Protein AF-A0A7S4ED81-F1 (afdb_monomer_lite)

Radius of gyration: 26.35 Å; chains: 1; bounding box: 62×47×94 Å

Secondary structure (DSSP, 8-state):
-PPPPPPPPPP-------TT----PPP-PPPPPPP-------HHHHHHHHS-SS-PPP-TT-TTSPPHHHHHHHHHHHHTT--GGGS-HHHHHHHH-EEEEEEEE--HHHHHHTSSS-GGGGSTT-EEEEEEEEEE-SSSS-EEEEEEEEESSS-S-EEEEEEEEEEEEEEEETTTTEEEEEEEEEEEEEEETTEEEETHHHHHH-GGGGGGSSEEEEEE-SSEEEEE-SS-EEEEEEE-

Organism: NCBI:txid35677

Foldseek 3Di:
DDDDDDDDDDDDDDDDDDPPPDDDDDDDDDDDDDPDDDDDDQLVNVLVVLFDPAADQFDPPDPPRDHLVRNVVSLVSQLVPDAPLPDDQVVVLVQPAAKKKWRYKSDPLCVVLLHLLSVQVVAVVGWHWTIWMWHADPDPLGIKIWTKIQHPDDDGIKTKIWGWDWDWDWDQDPVVRDIWIWIATATAWIDIDPDIDGDPPRRPDSPSNVQVGGWTFSDTDNFWTWTDDPDMIIIIGGDD

Sequence (240 aa):
PAAPAAAPAPARVETLSDPRFDAPAAPRTAPPAQPAQKQAKTPVAALLRALPATCAYPDPDDPEAPTYDQLTALCKDVAAIRDEAQRGDLELVDLLTGTWELAFTSSPSFAFNKGFTGVAGTLPGGADFVSLTQTISDSVDAVVYVEKIAPQIGVDELDVTVASDWGLNRRFDALQRCQRVYVDCLPRKVTYGPVTVDGKRVERGWKSMRVMNALAVEYIDDSVRVMQGTTAYFVFRKVT

Structure (mmCIF, N/CA/C/O backbone):
data_AF-A0A7S4ED81-F1
#
_entry.id   AF-A0A7S4ED81-F1
#
loop_
_atom_site.group_PDB
_atom_site.id
_atom_site.type_symbol
_atom_site.label_atom_id
_atom_site.label_alt_id
_atom_site.label_comp_id
_atom_site.label_asym_id
_atom_site.label_entity_id
_atom_site.label_seq_id
_atom_site.pdbx_PDB_ins_code
_atom_site.Cartn_x
_atom_site.Cartn_y
_atom_site.Cartn_z
_atom_site.occupancy
_atom_site.B_iso_or_equiv
_atom_site.auth_seq_id
_atom_site.auth_comp_id
_atom_site.auth_asym_id
_atom_site.auth_atom_id
_atom_site.pdbx_PDB_model_num
ATOM 1 N N . PRO A 1 1 ? 21.061 13.072 70.898 1.00 46.66 1 PRO A N 1
ATOM 2 C CA . PRO A 1 1 ? 19.705 12.483 70.814 1.00 46.66 1 PRO A CA 1
ATOM 3 C C . PRO A 1 1 ? 18.641 13.591 70.856 1.00 46.66 1 PRO A C 1
ATOM 5 O O . PRO A 1 1 ? 18.278 14.064 71.927 1.00 46.66 1 PRO A O 1
ATOM 8 N N . ALA A 1 2 ? 18.233 14.066 69.677 1.00 45.34 2 ALA A N 1
ATOM 9 C CA . ALA A 1 2 ? 17.205 15.091 69.513 1.00 45.34 2 ALA A CA 1
ATOM 10 C C . ALA A 1 2 ? 15.862 14.415 69.192 1.00 45.34 2 ALA A C 1
ATOM 12 O O . ALA A 1 2 ? 15.816 13.500 68.371 1.00 45.34 2 ALA A O 1
ATOM 13 N N . ALA A 1 3 ? 14.801 14.831 69.886 1.00 47.41 3 ALA A N 1
ATOM 14 C CA . ALA A 1 3 ? 13.443 14.318 69.723 1.00 47.41 3 ALA A CA 1
ATOM 15 C C . ALA A 1 3 ? 12.854 14.693 68.343 1.00 47.41 3 ALA A C 1
ATOM 17 O O . ALA A 1 3 ? 13.160 15.774 67.834 1.00 47.41 3 ALA A O 1
ATOM 18 N N . PRO A 1 4 ? 12.017 13.836 67.730 1.00 47.84 4 PRO A N 1
ATOM 19 C CA . PRO A 1 4 ? 11.456 14.093 66.408 1.00 47.84 4 PRO A CA 1
ATOM 20 C C . PRO A 1 4 ? 10.309 15.113 66.463 1.00 47.84 4 PRO A C 1
ATOM 22 O O . PRO A 1 4 ? 9.433 15.045 67.325 1.00 47.84 4 PRO A O 1
ATOM 25 N N . ALA A 1 5 ? 10.317 16.055 65.516 1.00 48.84 5 ALA A N 1
ATOM 26 C CA . ALA A 1 5 ? 9.262 17.044 65.323 1.00 48.84 5 ALA A CA 1
ATOM 27 C C . ALA A 1 5 ? 7.981 16.392 64.771 1.00 48.84 5 ALA A C 1
ATOM 29 O O . ALA A 1 5 ? 8.031 15.556 63.867 1.00 48.84 5 ALA A O 1
ATOM 30 N N . ALA A 1 6 ? 6.838 16.785 65.336 1.00 48.34 6 ALA A N 1
ATOM 31 C CA . ALA A 1 6 ? 5.510 16.283 65.004 1.00 48.34 6 ALA A CA 1
ATOM 32 C C . ALA A 1 6 ? 5.049 16.716 63.598 1.00 48.34 6 ALA A C 1
ATOM 34 O O . ALA A 1 6 ? 5.262 17.854 63.181 1.00 48.34 6 ALA A O 1
ATOM 35 N N . ALA A 1 7 ? 4.389 15.798 62.886 1.00 51.53 7 ALA A N 1
ATOM 36 C CA . ALA A 1 7 ? 3.80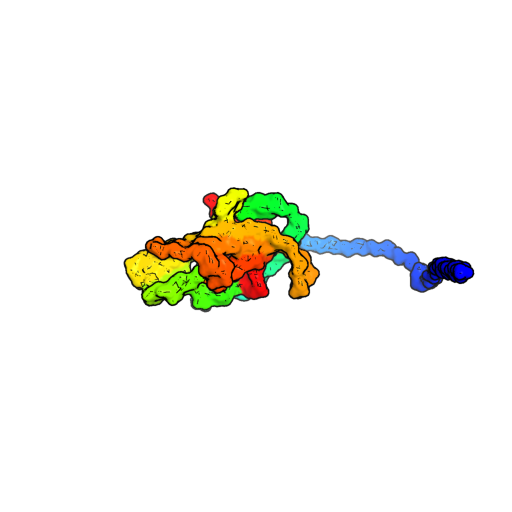7 16.023 61.565 1.00 51.53 7 ALA A CA 1
ATOM 37 C C . ALA A 1 7 ? 2.553 16.928 61.628 1.00 51.53 7 ALA A C 1
ATOM 39 O O . ALA A 1 7 ? 1.774 16.815 62.579 1.00 51.53 7 ALA A O 1
ATOM 40 N N . PRO A 1 8 ? 2.316 17.799 60.627 1.00 50.50 8 PRO A N 1
ATOM 41 C CA . PRO A 1 8 ? 1.125 18.645 60.580 1.00 50.50 8 PRO A CA 1
ATOM 42 C C . PRO A 1 8 ? -0.133 17.865 60.155 1.00 50.50 8 PRO A C 1
ATOM 44 O O . PRO A 1 8 ? -0.085 16.984 59.298 1.00 50.50 8 PRO A O 1
ATOM 47 N N . ALA A 1 9 ? -1.267 18.211 60.771 1.00 51.72 9 ALA A N 1
ATOM 48 C CA . ALA A 1 9 ? -2.586 17.614 60.547 1.00 51.72 9 ALA A CA 1
ATOM 49 C C . ALA A 1 9 ? -3.153 17.903 59.136 1.00 51.72 9 ALA A C 1
ATOM 51 O O . ALA A 1 9 ? -2.860 18.958 58.567 1.00 51.72 9 ALA A O 1
ATOM 52 N N . PRO A 1 10 ? -3.996 17.015 58.568 1.00 46.44 10 PRO A N 1
ATOM 53 C CA . PRO A 1 10 ? -4.570 17.214 57.240 1.00 46.44 10 PRO A CA 1
ATOM 54 C C . PRO A 1 10 ? -5.638 18.317 57.230 1.00 46.44 10 PRO A C 1
ATOM 56 O O . PRO A 1 10 ? -6.527 18.365 58.082 1.00 46.44 10 PRO A O 1
ATOM 59 N N . ALA A 1 11 ? -5.552 19.192 56.226 1.00 44.88 11 ALA A N 1
ATOM 60 C CA . ALA A 1 11 ? -6.505 20.264 55.979 1.00 44.88 11 ALA A CA 1
ATOM 61 C C . ALA A 1 11 ? -7.886 19.709 55.588 1.00 44.88 11 ALA A C 1
ATOM 63 O O . ALA A 1 11 ? -8.022 18.850 54.715 1.00 44.88 11 ALA A O 1
ATOM 64 N N . ARG A 1 12 ? -8.915 20.235 56.252 1.00 42.09 12 ARG A N 1
ATOM 65 C CA . ARG A 1 12 ? -10.337 19.970 56.025 1.00 42.09 12 ARG A CA 1
ATOM 66 C C . ARG A 1 12 ? -10.752 20.658 54.718 1.00 42.09 12 ARG A C 1
ATOM 68 O O . ARG A 1 12 ? -10.726 21.882 54.646 1.00 42.09 12 ARG A O 1
ATOM 75 N N . VAL A 1 13 ? -11.097 19.893 53.683 1.00 41.19 13 VAL A N 1
ATOM 76 C CA . VAL A 1 13 ? -11.665 20.447 52.443 1.00 41.19 13 VAL A CA 1
ATOM 77 C C . VAL A 1 13 ? -13.155 20.674 52.679 1.00 41.19 13 VAL A C 1
ATOM 79 O O . VAL A 1 13 ? -13.940 19.730 52.715 1.00 41.19 13 VAL A O 1
ATOM 82 N N . GLU A 1 14 ? -13.529 21.931 52.902 1.00 40.72 14 GLU A N 1
ATOM 83 C CA . GLU A 1 14 ? -14.921 22.370 52.927 1.00 40.72 14 GLU A CA 1
ATOM 84 C C . GLU A 1 14 ? -15.456 22.420 51.490 1.00 40.72 14 GLU A C 1
ATOM 86 O O . GLU A 1 14 ? -14.928 23.116 50.623 1.00 40.72 14 GLU A O 1
ATOM 91 N N . THR A 1 15 ? -16.503 21.645 51.220 1.00 41.38 15 THR A N 1
ATOM 92 C CA . THR A 1 15 ? -17.246 21.675 49.960 1.00 41.38 15 THR A CA 1
ATOM 93 C C . THR A 1 15 ? -17.997 23.001 49.839 1.00 41.38 15 THR A C 1
ATOM 95 O O . THR A 1 15 ? -19.046 23.178 50.463 1.00 41.38 15 THR A O 1
ATOM 98 N N . LEU A 1 16 ? -17.486 23.928 49.022 1.00 38.47 16 LEU A N 1
ATOM 99 C CA . LEU A 1 16 ? -18.260 25.080 48.560 1.00 38.47 16 LEU A CA 1
ATOM 100 C C . LEU A 1 16 ? -19.429 24.581 47.700 1.00 38.47 16 LEU A C 1
ATOM 102 O O . LEU A 1 16 ? -19.244 24.139 46.569 1.00 38.47 16 LEU A O 1
ATOM 106 N N . SER A 1 17 ? -20.635 24.658 48.254 1.00 43.25 17 SER A N 1
ATOM 107 C CA . SER A 1 17 ? -21.885 24.520 47.507 1.00 43.25 17 SER A CA 1
ATOM 108 C C . SER A 1 17 ? -22.248 25.910 46.969 1.00 43.25 17 SER A C 1
ATOM 110 O O . SER A 1 17 ? -22.593 26.788 47.755 1.00 43.25 17 SER A O 1
ATOM 112 N N . ASP A 1 18 ? -22.094 26.148 45.661 1.00 44.41 18 ASP A N 1
ATOM 113 C CA . ASP A 1 18 ? -22.458 27.422 45.011 1.00 44.41 18 ASP A CA 1
ATOM 114 C C . ASP A 1 18 ? -23.958 27.396 44.634 1.00 44.41 18 ASP A C 1
ATOM 116 O O . ASP A 1 18 ? -24.362 26.556 43.826 1.00 44.41 18 ASP A O 1
ATOM 120 N N . PRO A 1 19 ? -24.806 28.286 45.183 1.00 43.56 19 PRO A N 1
ATOM 121 C CA . PRO A 1 19 ? -26.264 28.265 45.004 1.00 43.56 19 PRO A CA 1
ATOM 122 C C . PRO A 1 19 ? -26.744 28.852 43.659 1.00 43.56 19 PRO A C 1
ATOM 124 O O . PRO A 1 19 ? -27.844 29.389 43.562 1.00 43.56 19 PRO A O 1
ATOM 127 N N . ARG A 1 20 ? -25.933 28.775 42.596 1.00 45.28 20 ARG A N 1
ATOM 128 C CA . ARG A 1 20 ? -26.269 29.299 41.255 1.00 45.28 20 ARG A CA 1
ATOM 129 C C . ARG A 1 20 ? -26.807 28.258 40.270 1.00 45.28 20 ARG A C 1
ATOM 131 O O . ARG A 1 20 ? -27.052 28.591 39.114 1.00 45.28 20 ARG A O 1
ATOM 138 N N . PHE A 1 21 ? -27.039 27.029 40.724 1.00 42.97 21 PHE A N 1
ATOM 139 C CA . PHE A 1 21 ? -27.626 25.951 39.926 1.00 42.97 21 PHE A CA 1
ATOM 140 C C . PHE A 1 21 ? -28.889 25.392 40.587 1.00 42.97 21 PHE A C 1
ATOM 142 O O . PHE A 1 21 ? -28.925 24.236 40.980 1.00 42.97 21 PHE A O 1
ATOM 149 N N . ASP A 1 22 ? -29.937 26.210 40.669 1.00 45.03 22 ASP A N 1
ATOM 150 C CA . ASP A 1 22 ? -31.296 25.728 40.921 1.00 45.03 22 ASP A CA 1
ATOM 151 C C . ASP A 1 22 ? -32.267 26.387 39.935 1.00 45.03 22 ASP A C 1
ATOM 153 O O . ASP A 1 22 ? -32.742 27.505 40.129 1.00 45.03 22 ASP A O 1
ATOM 157 N N . ALA A 1 23 ? -32.553 25.678 38.842 1.00 42.41 23 ALA A N 1
ATOM 158 C CA . ALA A 1 23 ? -33.751 25.893 38.039 1.00 42.41 23 ALA A CA 1
ATOM 159 C C . ALA A 1 23 ? -34.167 24.564 37.375 1.00 42.41 23 ALA A C 1
ATOM 161 O O . ALA A 1 23 ? -33.361 23.965 36.656 1.00 42.41 23 ALA A O 1
ATOM 162 N N . PRO A 1 24 ? -35.410 24.084 37.572 1.00 42.34 24 PRO A N 1
ATOM 163 C CA . PRO A 1 24 ? -35.898 22.881 36.909 1.00 42.34 24 PRO A CA 1
ATOM 164 C C . PRO A 1 24 ? -36.192 23.183 35.433 1.00 42.34 24 PRO A C 1
ATOM 166 O O . PRO A 1 24 ? -37.078 23.971 35.104 1.00 42.34 24 PRO A O 1
ATOM 169 N N . ALA A 1 25 ? -35.441 22.559 34.523 1.00 44.12 25 ALA A N 1
ATOM 170 C CA . ALA A 1 25 ? -35.690 22.661 33.090 1.00 44.12 25 ALA A CA 1
ATOM 171 C C . ALA A 1 25 ? -36.919 21.820 32.695 1.00 44.12 25 ALA A C 1
ATOM 173 O O . ALA A 1 25 ? -36.978 20.619 32.955 1.00 44.12 25 ALA A O 1
ATOM 174 N N . ALA A 1 26 ? -37.894 22.466 32.053 1.00 47.31 26 ALA A N 1
ATOM 175 C CA . ALA A 1 26 ? -39.100 21.853 31.501 1.00 47.31 26 ALA A CA 1
ATOM 176 C C . ALA A 1 26 ? -38.788 20.713 30.499 1.00 47.31 26 ALA A C 1
ATOM 178 O O . ALA A 1 26 ? -37.745 20.747 29.834 1.00 47.31 26 ALA A O 1
ATOM 179 N N . PRO A 1 27 ? -39.686 19.717 30.338 1.00 43.62 27 PRO A N 1
ATOM 180 C CA . PRO A 1 27 ? -39.474 18.603 29.419 1.00 43.62 27 PRO A CA 1
ATOM 181 C C . PRO A 1 27 ? -39.391 19.103 27.971 1.00 43.62 27 PRO A C 1
ATOM 183 O O . PRO A 1 27 ? -40.332 19.686 27.434 1.00 43.62 27 PRO A O 1
ATOM 186 N N . ARG A 1 28 ? -38.240 18.870 27.332 1.00 46.38 28 ARG A N 1
ATOM 187 C CA . ARG A 1 28 ? -38.017 19.170 25.914 1.00 46.38 28 ARG A CA 1
ATOM 188 C C . ARG A 1 28 ? -38.875 18.234 25.061 1.00 46.38 28 ARG A C 1
ATOM 190 O O . ARG A 1 28 ? -38.638 17.031 25.026 1.00 46.38 28 ARG A O 1
ATOM 197 N N . THR A 1 29 ? -39.853 18.794 24.358 1.00 45.50 29 THR A N 1
ATOM 198 C CA . THR A 1 29 ? -40.565 18.131 23.260 1.00 45.50 29 THR A CA 1
ATOM 199 C C . THR A 1 29 ? -39.576 17.683 22.185 1.00 45.50 29 THR A C 1
ATOM 201 O O . THR A 1 29 ? -38.728 18.468 21.756 1.00 45.50 29 THR A O 1
ATOM 204 N N . ALA A 1 30 ? -39.683 16.421 21.762 1.00 43.91 30 ALA A N 1
ATOM 205 C CA . ALA A 1 30 ? -38.862 15.844 20.704 1.00 43.91 30 ALA A CA 1
ATOM 206 C C . ALA A 1 30 ? -39.037 16.618 19.378 1.00 43.91 30 ALA A C 1
ATOM 208 O O . ALA A 1 30 ? -40.167 16.987 19.043 1.00 43.91 30 ALA A O 1
ATOM 209 N N . PRO A 1 31 ? -37.960 16.863 18.607 1.00 40.94 31 PRO A N 1
ATOM 210 C CA . PRO A 1 31 ? -38.080 17.432 17.268 1.00 40.94 31 PRO A CA 1
ATOM 211 C C . PRO A 1 31 ? -38.876 16.493 16.345 1.00 40.94 31 PRO A C 1
ATOM 213 O O . PRO A 1 31 ? -38.758 15.272 16.479 1.00 40.94 31 PRO A O 1
ATOM 216 N N . PRO A 1 32 ? -39.662 17.026 15.392 1.00 41.06 32 PRO A N 1
ATOM 217 C CA . PRO A 1 32 ? -40.393 16.204 14.438 1.00 41.06 32 PRO A CA 1
ATOM 218 C C . PRO A 1 32 ? -39.427 15.367 13.590 1.00 41.06 32 PRO A C 1
ATOM 220 O O . PRO A 1 32 ? -38.385 15.852 13.145 1.00 41.06 32 PRO A O 1
ATOM 223 N N . ALA A 1 33 ? -39.796 14.100 13.382 1.00 45.88 33 ALA A N 1
ATOM 224 C CA . ALA A 1 33 ? -39.060 13.146 12.565 1.00 45.88 33 ALA A CA 1
ATOM 225 C C . ALA A 1 33 ? -38.784 13.729 11.171 1.00 45.88 33 ALA A C 1
ATOM 227 O O . ALA A 1 33 ? -39.709 14.081 10.434 1.00 45.88 33 ALA A O 1
ATOM 228 N N . GLN A 1 34 ? -37.502 13.836 10.818 1.00 38.41 34 GLN A N 1
ATOM 229 C CA . GLN A 1 34 ? -37.091 14.190 9.465 1.00 38.41 34 GLN A CA 1
ATOM 230 C C . GLN A 1 34 ? -37.543 13.093 8.486 1.00 38.41 34 GLN A C 1
ATOM 232 O O . GLN A 1 34 ? -37.443 11.905 8.808 1.00 38.41 34 GLN A O 1
ATOM 237 N N . PRO A 1 35 ? -38.047 13.466 7.298 1.00 38.78 35 PRO A N 1
ATOM 238 C CA . PRO A 1 35 ? -38.513 12.507 6.310 1.00 38.78 35 PRO A CA 1
ATOM 239 C C . PRO A 1 35 ? -37.357 11.651 5.779 1.00 38.78 35 PRO A C 1
ATOM 241 O O . PRO A 1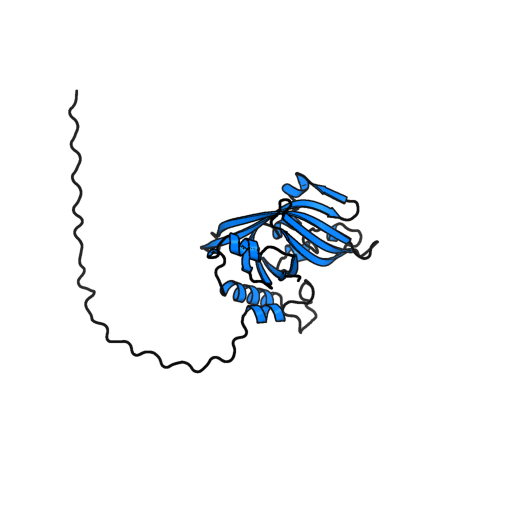 35 ? -36.224 12.112 5.645 1.00 38.78 35 PRO A O 1
ATOM 244 N N . ALA A 1 36 ? -37.691 10.394 5.484 1.00 42.06 36 ALA A N 1
ATOM 245 C CA . ALA A 1 36 ? -36.821 9.319 5.023 1.00 42.06 36 ALA A CA 1
ATOM 246 C C . ALA A 1 36 ? -35.684 9.777 4.088 1.00 42.06 36 ALA A C 1
ATOM 248 O O . ALA A 1 36 ? -35.914 10.283 2.986 1.00 42.06 36 ALA A O 1
ATOM 249 N N . GLN A 1 37 ? -34.445 9.542 4.529 1.00 40.12 37 GLN A N 1
ATOM 250 C CA . GLN A 1 37 ? -33.243 9.708 3.720 1.00 40.12 37 GLN A CA 1
ATOM 251 C C . GLN A 1 37 ? -33.311 8.798 2.485 1.00 40.12 37 GLN A C 1
ATOM 253 O O . GLN A 1 37 ? -33.365 7.572 2.585 1.00 40.12 37 GLN A O 1
ATOM 258 N N . LYS A 1 38 ? -33.277 9.420 1.302 1.00 38.53 38 LYS A N 1
ATOM 259 C CA . LYS A 1 38 ? -32.930 8.769 0.035 1.00 38.53 38 LYS A CA 1
ATOM 260 C C . LYS A 1 38 ? -31.597 8.029 0.209 1.00 38.53 38 LYS A C 1
ATOM 262 O O . LYS A 1 38 ? -30.612 8.661 0.565 1.00 38.53 38 LYS A O 1
ATOM 267 N N . GLN A 1 39 ? -31.608 6.720 -0.055 1.00 38.06 39 GLN A N 1
ATOM 268 C CA . GLN A 1 39 ? -30.474 5.787 -0.170 1.00 38.06 39 GLN A CA 1
ATOM 269 C C . GLN A 1 39 ? -29.082 6.449 -0.172 1.00 38.06 39 GLN A C 1
ATOM 271 O O . GLN A 1 39 ? -28.546 6.802 -1.225 1.00 38.06 39 GLN A O 1
ATOM 276 N N . ALA A 1 40 ? -28.475 6.578 1.008 1.00 39.34 40 ALA A N 1
ATOM 277 C CA . ALA A 1 40 ? -27.055 6.871 1.123 1.00 39.34 40 ALA A CA 1
ATOM 278 C C . ALA A 1 40 ? -26.282 5.637 0.633 1.00 39.34 40 ALA A C 1
ATOM 280 O O . ALA A 1 40 ? -26.294 4.588 1.275 1.00 39.34 40 ALA A O 1
ATOM 281 N N . LYS A 1 41 ? -25.645 5.737 -0.539 1.00 54.25 41 LYS A N 1
ATOM 282 C CA . LYS A 1 41 ? -24.613 4.777 -0.951 1.00 54.25 41 LYS A CA 1
ATOM 283 C C . LYS A 1 41 ? -23.524 4.824 0.127 1.00 54.25 41 LYS A C 1
ATOM 285 O O . LYS A 1 41 ? -23.029 5.909 0.418 1.00 54.25 41 LYS A O 1
ATOM 290 N N . THR A 1 42 ? -23.196 3.695 0.752 1.00 84.50 42 THR A N 1
ATOM 291 C CA . THR A 1 42 ? -22.140 3.636 1.775 1.00 84.50 42 THR A CA 1
ATOM 292 C C . THR A 1 42 ? -20.822 4.175 1.191 1.00 84.50 42 THR A C 1
ATOM 294 O O . THR A 1 42 ? -20.530 3.875 0.029 1.00 84.50 42 THR A O 1
ATOM 297 N N . PRO A 1 43 ? -20.019 4.968 1.934 1.00 90.19 43 PRO A N 1
ATOM 298 C CA . PRO A 1 43 ? -18.802 5.588 1.389 1.00 90.19 43 PRO A CA 1
ATOM 299 C C . PRO A 1 43 ? -17.830 4.578 0.761 1.00 90.19 43 PRO A C 1
ATOM 301 O O . PRO A 1 43 ? -17.204 4.868 -0.254 1.00 90.19 43 PRO A O 1
ATOM 304 N N . VAL A 1 44 ? -17.796 3.347 1.284 1.00 90.88 44 VAL A N 1
ATOM 305 C CA . VAL A 1 44 ? -17.039 2.218 0.718 1.00 90.88 44 VAL A CA 1
ATOM 306 C C . VAL A 1 44 ? -17.473 1.896 -0.713 1.00 90.88 44 VAL A C 1
ATOM 308 O O . VAL A 1 44 ? -16.636 1.776 -1.602 1.00 90.88 44 VAL A O 1
ATOM 311 N N . ALA A 1 45 ? -18.781 1.806 -0.971 1.00 90.56 45 ALA A N 1
ATOM 312 C CA . ALA A 1 45 ? -19.302 1.525 -2.306 1.00 90.56 45 ALA A CA 1
ATOM 313 C C . ALA A 1 45 ? -19.008 2.668 -3.291 1.00 90.56 45 ALA A C 1
ATOM 315 O O . ALA A 1 45 ? -18.802 2.424 -4.480 1.00 90.56 45 ALA A O 1
ATOM 316 N N . ALA A 1 46 ? -18.983 3.914 -2.806 1.00 91.56 46 ALA A N 1
ATOM 317 C CA . ALA A 1 46 ? -18.582 5.065 -3.610 1.00 91.56 46 ALA A CA 1
ATOM 318 C C . ALA A 1 46 ? -17.088 5.005 -3.969 1.00 91.56 46 ALA A C 1
ATOM 320 O O . ALA A 1 46 ? -16.753 5.150 -5.143 1.00 91.56 46 ALA A O 1
ATOM 321 N N . LEU A 1 47 ? -16.218 4.708 -2.994 1.00 91.88 47 LEU A N 1
ATOM 322 C CA . LEU A 1 47 ? -14.785 4.514 -3.218 1.00 91.88 47 LEU A CA 1
ATOM 323 C C . LEU A 1 47 ? -14.532 3.391 -4.227 1.00 91.88 47 LEU A C 1
ATOM 325 O O . LEU A 1 47 ? -13.885 3.618 -5.243 1.00 91.88 47 LEU A O 1
ATOM 329 N N . LEU A 1 48 ? -15.098 2.203 -4.006 1.00 90.62 48 LEU A N 1
ATOM 330 C CA . LEU A 1 48 ? -14.885 1.043 -4.876 1.00 90.62 48 LEU A CA 1
ATOM 331 C C . LEU A 1 48 ? -15.283 1.293 -6.332 1.00 90.62 48 LEU A C 1
ATOM 333 O O . LEU A 1 48 ? -14.613 0.782 -7.228 1.00 90.62 48 LEU A O 1
ATOM 337 N N . ARG A 1 49 ? -16.342 2.079 -6.558 1.00 89.94 49 ARG A N 1
ATOM 338 C CA . ARG A 1 49 ? -16.820 2.455 -7.895 1.00 89.94 49 ARG A CA 1
ATOM 339 C C . ARG A 1 49 ? -15.932 3.493 -8.579 1.00 89.94 49 ARG A C 1
ATOM 341 O O . ARG A 1 49 ? -15.890 3.513 -9.802 1.00 89.94 49 ARG A O 1
ATOM 348 N N . ALA A 1 50 ? -15.287 4.363 -7.805 1.00 88.88 50 ALA A N 1
ATOM 349 C CA . ALA A 1 50 ? -14.376 5.382 -8.315 1.00 88.88 50 ALA A CA 1
ATOM 350 C C . ALA A 1 50 ? -12.958 4.832 -8.548 1.00 88.88 50 ALA A C 1
ATOM 352 O O . ALA A 1 50 ? -12.217 5.348 -9.372 1.00 88.88 50 ALA A O 1
ATOM 353 N N . LEU A 1 51 ? -12.552 3.791 -7.825 1.00 87.31 51 LEU A N 1
ATOM 354 C CA . LEU A 1 51 ? -11.224 3.208 -7.988 1.00 87.31 51 LEU A CA 1
ATOM 355 C C . LEU A 1 51 ? -11.015 2.662 -9.415 1.00 87.31 51 LEU A C 1
ATOM 357 O O . LEU A 1 51 ? -11.874 1.915 -9.904 1.00 87.31 51 LEU A O 1
ATOM 361 N N . PRO A 1 52 ? -9.859 2.945 -10.042 1.00 79.19 52 PRO A N 1
ATOM 362 C CA . PRO A 1 52 ? -9.534 2.427 -11.365 1.00 79.19 52 PRO A CA 1
ATOM 363 C C . PRO A 1 52 ? -9.422 0.891 -11.371 1.00 79.19 52 PRO A C 1
ATOM 365 O O . PRO A 1 52 ? -9.406 0.229 -10.324 1.00 79.19 52 PRO A O 1
ATOM 368 N N . ALA A 1 53 ? -9.399 0.302 -12.570 1.00 72.44 53 ALA A N 1
ATOM 369 C CA . ALA A 1 53 ? -9.264 -1.146 -12.739 1.00 72.44 53 ALA A CA 1
ATOM 370 C C . ALA A 1 53 ? -7.882 -1.640 -12.285 1.00 72.44 53 ALA A C 1
ATOM 372 O O . ALA A 1 53 ? -7.794 -2.618 -11.552 1.00 72.44 53 ALA A O 1
ATOM 373 N N . THR A 1 54 ? -6.832 -0.916 -12.664 1.00 67.62 54 THR A N 1
ATOM 374 C CA . THR A 1 54 ? -5.452 -1.111 -12.214 1.00 67.62 54 THR A CA 1
ATOM 375 C C . THR A 1 54 ? -4.990 0.141 -11.474 1.00 67.62 54 THR A C 1
ATOM 377 O O . THR A 1 54 ? -5.526 1.226 -11.710 1.00 67.62 54 THR A O 1
ATOM 380 N N . CYS A 1 55 ? -4.014 0.022 -10.567 1.00 69.25 55 CYS A N 1
ATOM 381 C CA . CYS A 1 55 ? -3.414 1.189 -9.914 1.00 69.25 55 CYS A CA 1
ATOM 382 C C . CYS A 1 55 ? -2.598 2.007 -10.926 1.00 69.25 55 CYS A C 1
ATOM 384 O O . CYS A 1 55 ? -1.373 1.928 -10.982 1.00 69.25 55 CYS A O 1
ATOM 386 N N . ALA A 1 56 ? -3.299 2.811 -11.715 1.00 58.53 56 ALA A N 1
ATOM 387 C CA . ALA A 1 56 ? -2.744 3.893 -12.496 1.00 58.53 56 ALA A CA 1
ATOM 388 C C . ALA A 1 56 ? -2.873 5.191 -11.695 1.00 58.53 56 ALA A C 1
ATOM 390 O O . ALA A 1 56 ? -3.839 5.406 -10.955 1.00 58.53 56 ALA A O 1
ATOM 391 N N . TYR A 1 57 ? -1.888 6.072 -11.847 1.00 59.00 57 TYR A N 1
ATOM 392 C CA . TYR A 1 57 ? -2.110 7.470 -11.506 1.00 59.00 57 TYR A CA 1
ATOM 393 C C . TYR A 1 57 ? -3.284 7.964 -12.371 1.00 59.00 57 TYR A C 1
ATOM 395 O O . TYR A 1 57 ? -3.304 7.599 -13.548 1.00 59.00 57 TYR A O 1
ATOM 403 N N . PRO A 1 58 ? -4.262 8.719 -11.832 1.00 60.31 58 PRO A N 1
ATOM 404 C CA . PRO A 1 58 ? -5.382 9.200 -12.635 1.00 60.31 58 PRO A CA 1
ATOM 405 C C . PRO A 1 58 ? -4.852 9.899 -13.885 1.00 60.31 58 PRO A C 1
ATOM 407 O O . PRO A 1 58 ? -4.010 10.793 -13.757 1.00 60.31 58 PRO A O 1
ATOM 410 N N . ASP A 1 59 ? -5.294 9.453 -15.062 1.00 61.34 59 ASP A N 1
ATOM 411 C CA . ASP A 1 59 ? -4.921 10.079 -16.324 1.00 61.34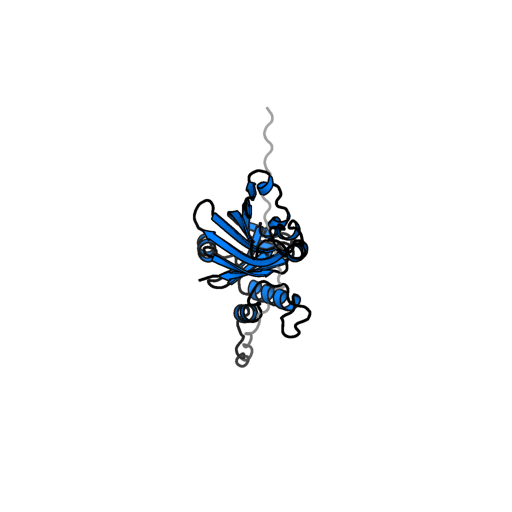 59 ASP A CA 1
ATOM 412 C C . ASP A 1 59 ? -5.525 11.491 -16.338 1.00 61.34 59 ASP A C 1
ATOM 414 O O . ASP A 1 59 ? -6.751 11.621 -16.302 1.00 61.34 59 ASP A O 1
ATOM 418 N N . PRO A 1 60 ? -4.708 12.561 -16.314 1.00 60.56 60 PRO A N 1
ATOM 419 C CA . PRO A 1 60 ? -5.231 13.921 -16.321 1.00 60.56 60 PRO A CA 1
ATOM 420 C C . PRO A 1 60 ? -5.984 14.257 -17.617 1.00 60.56 60 PRO A C 1
ATOM 422 O O . PRO A 1 60 ? -6.732 15.236 -17.625 1.00 60.56 60 PRO A O 1
ATOM 425 N N . ASP A 1 61 ? -5.793 13.470 -18.680 1.00 67.00 61 ASP A N 1
ATOM 426 C CA . ASP A 1 61 ? -6.413 13.670 -19.987 1.00 67.00 61 ASP A CA 1
ATOM 427 C C . ASP A 1 61 ? -7.746 12.906 -20.145 1.00 67.00 61 ASP A C 1
ATOM 429 O O . ASP A 1 61 ? -8.466 13.138 -21.121 1.00 67.00 61 ASP A O 1
ATOM 433 N N . ASP A 1 62 ? -8.125 12.056 -19.177 1.00 68.69 62 ASP A N 1
ATOM 434 C CA . ASP A 1 62 ? -9.442 11.407 -19.119 1.00 68.69 62 ASP A CA 1
ATOM 435 C C . ASP A 1 62 ? -10.417 12.223 -18.239 1.00 68.69 62 ASP A C 1
ATOM 437 O O . ASP A 1 62 ? -10.316 12.207 -17.008 1.00 68.69 62 ASP A O 1
ATOM 441 N N . PRO A 1 63 ? -11.400 12.932 -18.828 1.00 68.69 63 PRO A N 1
ATOM 442 C CA . PRO A 1 63 ? -12.343 13.756 -18.074 1.00 68.69 63 PRO A CA 1
ATOM 443 C C . PRO A 1 63 ? -13.351 12.944 -17.244 1.00 68.69 63 PRO A C 1
ATOM 445 O O . PRO A 1 63 ? -14.034 13.527 -16.397 1.00 68.69 63 PRO A O 1
ATOM 448 N N . GLU A 1 64 ? -13.490 11.637 -17.489 1.00 72.19 64 GLU A N 1
ATOM 449 C CA . GLU A 1 64 ? -14.364 10.748 -16.716 1.00 72.19 64 GLU A CA 1
ATOM 450 C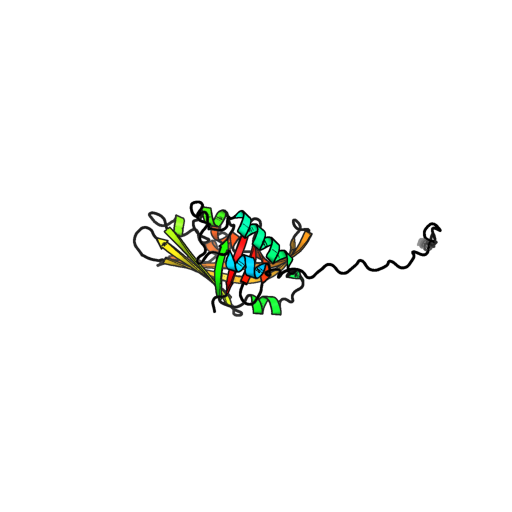 C . GLU A 1 64 ? -13.625 10.069 -15.552 1.00 72.19 64 GLU A C 1
ATOM 452 O O . GLU A 1 64 ? -14.271 9.567 -14.622 1.00 72.19 64 GLU A O 1
ATOM 457 N N . ALA A 1 65 ? -12.288 10.095 -15.555 1.00 72.94 65 ALA A N 1
ATOM 458 C CA . ALA A 1 65 ? -11.484 9.557 -14.472 1.00 72.94 65 ALA A CA 1
ATOM 459 C C . ALA A 1 65 ? -11.640 10.412 -13.199 1.00 72.94 65 ALA A C 1
ATOM 461 O O . ALA A 1 65 ? -11.581 11.646 -13.242 1.00 72.94 65 ALA A O 1
ATOM 462 N N . PRO A 1 66 ? -11.823 9.786 -12.023 1.00 81.44 66 PRO A N 1
ATOM 463 C CA . PRO A 1 66 ? -11.903 10.533 -10.785 1.00 81.44 66 PRO A CA 1
ATOM 464 C C . PRO A 1 66 ? -10.566 11.190 -10.481 1.00 81.44 66 PRO A C 1
ATOM 466 O O . PRO A 1 66 ? -9.497 10.583 -10.584 1.00 81.44 66 PRO A O 1
ATOM 469 N N . THR A 1 67 ? -10.633 12.443 -10.049 1.00 85.19 67 THR A N 1
ATOM 470 C CA . THR A 1 67 ? -9.428 13.197 -9.736 1.00 85.19 67 THR A CA 1
ATOM 471 C C . THR A 1 67 ? -8.762 12.651 -8.478 1.00 85.19 67 THR A C 1
ATOM 473 O O . THR A 1 67 ? -9.388 12.061 -7.591 1.00 85.19 67 THR A O 1
ATOM 476 N N . TYR A 1 68 ? -7.465 12.920 -8.360 1.00 82.81 68 TYR A N 1
ATOM 477 C CA . TYR A 1 68 ? -6.688 12.608 -7.165 1.00 82.81 68 TYR A CA 1
ATOM 478 C C . TYR A 1 68 ? -7.346 13.134 -5.872 1.00 82.81 68 TYR A C 1
ATOM 480 O O . TYR A 1 68 ? -7.413 12.427 -4.860 1.00 82.81 68 TYR A O 1
ATOM 488 N N . ASP A 1 69 ? -7.875 14.360 -5.908 1.00 87.31 69 ASP A N 1
ATOM 489 C CA . ASP A 1 69 ? -8.534 14.986 -4.759 1.00 87.31 69 ASP A CA 1
ATOM 490 C C . ASP A 1 69 ? -9.857 14.298 -4.413 1.00 87.31 69 ASP A C 1
ATOM 492 O O . ASP A 1 69 ? -10.163 14.113 -3.233 1.00 87.31 69 ASP A O 1
ATOM 496 N N . GLN A 1 70 ? -10.616 13.864 -5.424 1.00 89.88 70 GLN A N 1
ATOM 497 C CA . GLN A 1 70 ? -11.854 13.109 -5.229 1.00 89.88 70 GLN A CA 1
ATOM 498 C C . GLN A 1 70 ? -11.583 11.756 -4.562 1.00 89.88 70 GLN A C 1
ATOM 500 O O . GLN A 1 70 ? -12.230 11.427 -3.568 1.00 89.88 70 GLN A O 1
ATOM 505 N N . LEU A 1 71 ? -10.597 10.992 -5.046 1.00 90.88 71 LEU A N 1
ATOM 506 C CA . LEU A 1 71 ? -10.226 9.704 -4.443 1.00 90.88 71 LEU A CA 1
ATOM 507 C C . LEU A 1 71 ? -9.703 9.878 -3.012 1.00 90.88 71 LEU A C 1
ATOM 509 O O . LEU A 1 71 ? -10.063 9.112 -2.118 1.00 90.88 71 LEU A O 1
ATOM 513 N N . THR A 1 72 ? -8.916 10.925 -2.765 1.00 91.56 72 THR A N 1
ATOM 514 C CA . THR A 1 72 ? -8.423 11.258 -1.422 1.00 91.56 72 THR A CA 1
ATOM 515 C C . THR A 1 72 ? -9.561 11.643 -0.472 1.00 91.56 72 THR A C 1
ATOM 517 O O . THR A 1 72 ? -9.532 11.270 0.702 1.00 91.56 72 THR A O 1
ATOM 520 N N . ALA A 1 73 ? -10.572 12.374 -0.951 1.00 92.69 73 ALA A N 1
ATOM 521 C CA . ALA A 1 73 ? -11.763 12.695 -0.167 1.00 92.69 73 ALA A CA 1
ATOM 522 C C . ALA A 1 73 ? -12.563 11.431 0.179 1.00 92.69 73 ALA A C 1
ATOM 524 O O . ALA A 1 73 ? -12.885 11.221 1.344 1.00 92.69 73 ALA A O 1
ATOM 525 N N . LEU A 1 74 ? -12.772 10.532 -0.787 1.00 94.50 74 LEU A N 1
ATOM 526 C CA . LEU A 1 74 ? -13.446 9.253 -0.545 1.00 94.50 74 LEU A CA 1
ATOM 527 C C . LEU A 1 74 ? -12.690 8.374 0.463 1.00 94.50 74 LEU A C 1
ATOM 529 O O . LEU A 1 74 ? -13.320 7.732 1.300 1.00 94.50 74 LEU A O 1
ATOM 533 N N . CYS A 1 7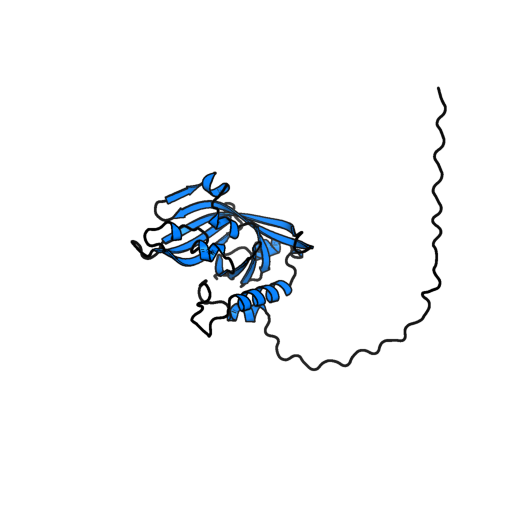5 ? -11.352 8.374 0.441 1.00 94.50 75 CYS A N 1
ATOM 534 C CA . CYS A 1 75 ? -10.552 7.682 1.459 1.00 94.50 75 CYS A CA 1
ATOM 535 C C . CYS A 1 75 ? -10.821 8.231 2.868 1.00 94.50 75 CYS A C 1
ATOM 537 O O . CYS A 1 75 ? -10.958 7.451 3.806 1.00 94.50 75 CYS A O 1
ATOM 539 N N . LYS A 1 76 ? -10.937 9.559 3.017 1.00 93.69 76 LYS A N 1
ATOM 540 C CA . LYS A 1 76 ? -11.278 10.202 4.299 1.00 93.69 76 LYS A CA 1
ATOM 541 C C . LYS A 1 76 ? -12.693 9.852 4.752 1.00 93.69 76 LYS A C 1
ATOM 543 O O . LYS A 1 76 ? -12.890 9.554 5.925 1.00 93.69 76 LYS A O 1
ATOM 548 N N . ASP A 1 77 ? -13.655 9.855 3.832 1.00 94.62 77 ASP A N 1
ATOM 549 C CA . ASP A 1 77 ? -15.043 9.500 4.139 1.00 94.62 77 ASP A CA 1
ATOM 550 C C . ASP A 1 77 ? -15.159 8.038 4.594 1.00 94.62 77 ASP A C 1
ATOM 552 O O . ASP A 1 77 ? -15.913 7.736 5.516 1.00 94.62 77 ASP A O 1
ATOM 556 N N . VAL A 1 78 ? -14.387 7.131 3.982 1.00 94.38 78 VAL A N 1
ATOM 557 C CA . VAL A 1 78 ? -14.300 5.722 4.393 1.00 94.38 78 VAL A CA 1
ATOM 558 C C . VAL A 1 78 ? -13.615 5.570 5.754 1.00 94.38 78 VAL A C 1
ATOM 560 O O . VAL A 1 78 ? -14.139 4.864 6.612 1.00 94.38 78 VAL A O 1
ATOM 563 N N . ALA A 1 79 ? -12.506 6.274 5.991 1.00 91.56 79 ALA A N 1
ATOM 564 C CA . ALA A 1 79 ? -11.813 6.283 7.284 1.00 91.56 79 ALA A CA 1
ATOM 565 C C . ALA A 1 79 ? -12.705 6.788 8.434 1.00 91.56 79 ALA A C 1
ATOM 567 O O . ALA A 1 79 ? -12.568 6.367 9.577 1.00 91.56 79 ALA A O 1
ATOM 568 N N . ALA A 1 80 ? -13.659 7.677 8.144 1.00 92.06 80 ALA A N 1
ATOM 569 C CA . ALA A 1 80 ? -14.586 8.211 9.138 1.00 92.06 80 ALA A CA 1
ATOM 570 C C . ALA A 1 80 ? -15.714 7.238 9.534 1.00 92.06 80 ALA A C 1
ATOM 572 O O . ALA A 1 80 ? -16.457 7.525 10.474 1.00 92.06 80 ALA A O 1
ATOM 573 N N . ILE A 1 81 ? -15.871 6.101 8.842 1.00 92.31 81 ILE A N 1
ATOM 574 C CA . ILE A 1 81 ? -16.923 5.116 9.141 1.00 92.31 81 ILE A CA 1
ATOM 575 C C . ILE A 1 81 ? -16.692 4.464 10.507 1.00 92.31 81 ILE A C 1
ATOM 577 O O . ILE A 1 81 ? -17.655 4.184 11.227 1.00 92.31 81 ILE A O 1
ATOM 581 N N . ARG A 1 82 ? -15.431 4.182 10.852 1.00 89.56 82 ARG A N 1
ATOM 582 C CA . ARG A 1 82 ? -15.063 3.425 12.050 1.00 89.56 82 ARG A CA 1
ATOM 583 C C . ARG A 1 82 ? -13.656 3.780 12.516 1.00 89.56 82 ARG A C 1
ATOM 585 O O . ARG A 1 82 ? -12.761 3.952 11.707 1.00 89.56 82 ARG A O 1
ATOM 592 N N . ASP A 1 83 ? -13.461 3.793 13.831 1.00 91.94 83 ASP A N 1
ATOM 593 C CA . ASP A 1 83 ? -12.133 3.864 14.441 1.00 91.94 83 ASP A CA 1
ATOM 594 C C . ASP A 1 83 ? -11.527 2.456 14.583 1.00 91.94 83 ASP A C 1
ATOM 596 O O . ASP A 1 83 ? -11.906 1.686 15.473 1.00 91.94 83 ASP A O 1
ATOM 600 N N . GLU A 1 84 ? -10.577 2.113 13.711 1.00 94.12 84 GLU A N 1
ATOM 601 C CA . GLU A 1 84 ? -9.886 0.817 13.746 1.00 94.12 84 GLU A CA 1
ATOM 602 C C . GLU A 1 84 ? -9.006 0.634 14.985 1.00 94.12 84 GLU A C 1
ATOM 604 O O . GLU A 1 84 ? -8.688 -0.499 15.354 1.00 94.12 84 GLU A O 1
ATOM 609 N N . ALA A 1 85 ? -8.669 1.713 15.700 1.00 92.12 85 ALA A N 1
ATOM 610 C CA . ALA A 1 85 ? -7.958 1.599 16.965 1.00 92.12 85 ALA A CA 1
ATOM 611 C C . ALA A 1 85 ? -8.793 0.912 18.057 1.00 92.12 85 ALA A C 1
ATOM 613 O O . ALA A 1 85 ? -8.219 0.431 19.034 1.00 92.12 85 ALA A O 1
ATOM 614 N N . GLN A 1 86 ? -10.114 0.800 17.894 1.00 93.25 86 GLN A N 1
ATOM 615 C CA . GLN A 1 86 ? -10.983 0.093 18.842 1.00 93.25 86 GLN A CA 1
ATOM 616 C C . GLN A 1 86 ? -11.083 -1.419 18.586 1.00 93.25 86 GLN A C 1
ATOM 618 O O . GLN A 1 86 ? -11.584 -2.141 19.447 1.00 93.25 86 GLN A O 1
ATOM 623 N N . ARG A 1 87 ? -10.632 -1.922 17.428 1.00 93.31 87 ARG A N 1
ATOM 624 C CA . ARG A 1 87 ? -10.690 -3.362 17.114 1.00 93.31 87 ARG A CA 1
ATOM 625 C C . ARG A 1 87 ? -9.658 -4.162 17.885 1.00 93.31 87 ARG A C 1
ATOM 627 O O . ARG A 1 87 ? -8.628 -3.620 18.268 1.00 93.31 87 ARG A O 1
ATOM 634 N N . GLY A 1 88 ? -9.908 -5.454 18.086 1.00 93.31 88 GLY A N 1
ATOM 635 C CA . GLY A 1 88 ? -8.917 -6.368 18.657 1.00 93.31 88 GLY A CA 1
ATOM 636 C C . GLY A 1 88 ? -7.835 -6.751 17.643 1.00 93.31 88 GLY A C 1
ATOM 637 O O . GLY A 1 88 ? -8.107 -6.845 16.450 1.00 93.31 88 GLY A O 1
ATOM 638 N N . ASP A 1 89 ? -6.614 -7.022 18.111 1.00 91.50 89 ASP A N 1
ATOM 639 C CA . ASP A 1 89 ? -5.496 -7.385 17.222 1.00 91.50 89 ASP A CA 1
ATOM 640 C C . ASP A 1 89 ? -5.756 -8.683 16.452 1.00 91.50 89 ASP A C 1
ATOM 642 O O . ASP A 1 89 ? -5.448 -8.750 15.270 1.00 91.50 89 ASP A O 1
ATOM 646 N N . LEU A 1 90 ? -6.377 -9.689 17.080 1.00 91.44 90 LEU A N 1
ATOM 647 C CA . LEU A 1 90 ? -6.719 -10.949 16.407 1.00 91.44 90 LEU A CA 1
ATOM 648 C C . LEU A 1 90 ? -7.697 -10.739 15.242 1.00 91.44 90 LEU A C 1
ATOM 650 O O . LEU A 1 90 ? -7.507 -11.319 14.181 1.00 91.44 90 LEU A O 1
ATOM 654 N N . GLU A 1 91 ? -8.706 -9.883 15.427 1.00 93.81 91 GLU A N 1
ATOM 655 C CA . GLU A 1 91 ? -9.664 -9.528 14.370 1.00 93.81 91 GLU A CA 1
ATOM 656 C C . GLU A 1 91 ? -8.964 -8.782 13.226 1.00 93.81 91 GLU A C 1
ATOM 658 O O . GLU A 1 91 ? -9.189 -9.075 12.056 1.00 93.81 91 GLU A O 1
ATOM 663 N N . LEU A 1 92 ? -8.076 -7.835 13.548 1.00 93.81 92 LEU A N 1
ATOM 664 C CA . LEU A 1 92 ? -7.321 -7.100 12.533 1.00 93.81 92 LEU A CA 1
ATOM 665 C C . LEU A 1 92 ? -6.352 -7.999 11.762 1.00 93.81 92 LEU A C 1
ATOM 667 O O . LEU A 1 92 ? -6.223 -7.837 10.552 1.00 93.81 92 LEU A O 1
ATOM 671 N N . VAL A 1 93 ? -5.683 -8.935 12.437 1.00 93.00 93 VAL A N 1
ATOM 672 C CA . VAL A 1 93 ? -4.794 -9.913 11.796 1.00 93.00 93 VAL A CA 1
ATOM 673 C C . VAL A 1 93 ? -5.575 -10.803 10.832 1.00 93.00 93 VAL A C 1
ATOM 675 O O . VAL A 1 93 ? -5.135 -10.976 9.696 1.00 93.00 93 VAL A O 1
ATOM 678 N N . ASP A 1 94 ? -6.731 -11.321 11.249 1.00 92.56 94 ASP A N 1
ATOM 679 C CA . ASP A 1 94 ? -7.597 -12.152 10.404 1.00 92.56 94 ASP A CA 1
ATOM 680 C C . ASP A 1 94 ? -8.023 -11.401 9.134 1.00 92.56 94 ASP A C 1
ATOM 682 O O . ASP A 1 94 ? -7.833 -11.875 8.013 1.00 92.56 94 ASP A O 1
ATOM 686 N N . LEU A 1 95 ? -8.472 -10.155 9.297 1.00 94.31 95 LEU A N 1
ATOM 687 C CA . LEU A 1 95 ? -8.859 -9.309 8.174 1.00 94.31 95 LEU A CA 1
ATOM 688 C C . LEU A 1 95 ? -7.685 -8.985 7.246 1.00 94.31 95 LEU A C 1
ATOM 690 O O . LEU A 1 95 ? -7.843 -9.072 6.030 1.00 94.31 95 LEU A O 1
ATOM 694 N N . LEU A 1 96 ? -6.516 -8.624 7.793 1.00 93.31 96 LEU A N 1
ATOM 695 C CA . LEU A 1 96 ? -5.315 -8.270 7.024 1.00 93.31 96 LEU A CA 1
ATOM 696 C C . LEU A 1 96 ? -4.728 -9.451 6.252 1.00 93.31 96 LEU A C 1
ATOM 698 O O . LEU A 1 96 ? -4.103 -9.233 5.211 1.00 93.31 96 LEU A O 1
ATOM 702 N N . THR A 1 97 ? -4.917 -10.671 6.745 1.00 93.00 97 THR A N 1
ATOM 703 C CA . THR A 1 97 ? -4.388 -11.885 6.125 1.00 93.00 97 THR A CA 1
ATOM 704 C C . THR A 1 97 ? -5.066 -12.147 4.777 1.00 93.00 97 THR A C 1
ATOM 706 O O . THR A 1 97 ? -6.278 -11.976 4.602 1.00 93.00 97 THR A O 1
ATOM 709 N N . GLY A 1 98 ? -4.262 -12.547 3.794 1.00 93.50 98 GLY A N 1
ATOM 710 C CA . GLY A 1 98 ? -4.682 -12.801 2.419 1.00 93.50 98 GLY A CA 1
ATOM 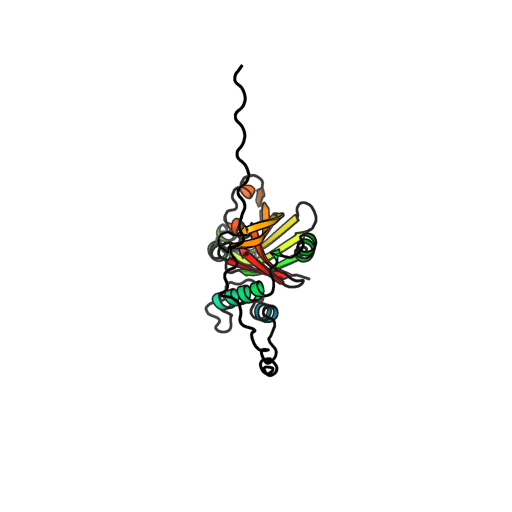711 C C . GLY A 1 98 ? -3.893 -11.994 1.394 1.00 93.50 98 GLY A C 1
ATOM 712 O O . GLY A 1 98 ? -2.900 -11.328 1.706 1.00 93.50 98 GLY A O 1
ATOM 713 N N . THR A 1 99 ? -4.341 -12.074 0.146 1.00 95.00 99 THR A N 1
ATOM 714 C CA . THR A 1 99 ? -3.713 -11.400 -0.989 1.00 95.00 99 THR A CA 1
ATOM 715 C C . THR A 1 99 ? -4.466 -10.122 -1.326 1.00 95.00 99 THR A C 1
ATOM 717 O O . THR A 1 99 ? -5.690 -10.094 -1.400 1.00 95.00 99 THR A O 1
ATOM 720 N N . TRP A 1 100 ? -3.715 -9.046 -1.520 1.00 95.31 100 TRP A N 1
ATOM 721 C CA . TRP A 1 100 ? -4.229 -7.700 -1.704 1.00 95.31 100 TRP A CA 1
ATOM 722 C C . TRP A 1 100 ? -3.589 -7.052 -2.917 1.00 95.31 100 TRP A C 1
ATOM 724 O O . TRP A 1 100 ? -2.368 -6.972 -3.001 1.00 95.31 100 TRP A O 1
ATOM 734 N N . GLU A 1 101 ? -4.392 -6.519 -3.819 1.00 95.06 101 GLU A N 1
ATOM 735 C CA . GLU A 1 101 ? -3.923 -5.739 -4.955 1.00 95.06 101 GLU A CA 1
ATOM 736 C C . GLU A 1 101 ? -4.065 -4.252 -4.646 1.00 95.06 101 GLU A C 1
ATOM 738 O O . GLU A 1 101 ? -5.108 -3.799 -4.168 1.00 95.06 101 GLU A O 1
ATOM 743 N N . LEU A 1 102 ? -3.016 -3.474 -4.901 1.00 93.88 102 LEU A N 1
ATOM 744 C CA . LEU A 1 102 ? -3.101 -2.025 -4.807 1.00 93.88 102 LEU A CA 1
ATOM 745 C C . LEU A 1 102 ? -4.018 -1.505 -5.915 1.00 93.88 102 LEU A C 1
ATOM 747 O O . LEU A 1 102 ? -3.751 -1.715 -7.093 1.00 93.88 102 LEU A O 1
ATOM 751 N N . ALA A 1 103 ? -5.062 -0.780 -5.528 1.00 92.69 103 ALA A N 1
ATOM 752 C CA . ALA A 1 103 ? -6.010 -0.156 -6.444 1.00 92.69 103 ALA A CA 1
ATOM 753 C C . ALA A 1 103 ? -5.758 1.349 -6.602 1.00 92.69 103 ALA A C 1
ATOM 755 O O . ALA A 1 103 ? -6.036 1.917 -7.653 1.00 92.69 103 ALA A O 1
ATOM 756 N N . PHE A 1 104 ? -5.240 2.009 -5.563 1.00 92.38 104 PHE A N 1
ATOM 757 C CA . PHE A 1 104 ? -4.914 3.432 -5.606 1.00 92.38 104 PHE A CA 1
ATOM 758 C C . PHE A 1 104 ? -3.833 3.779 -4.589 1.00 92.38 104 PHE A C 1
ATOM 760 O O . PHE A 1 104 ? -3.835 3.285 -3.460 1.00 92.38 104 PHE A O 1
ATOM 767 N N . THR A 1 105 ? -2.949 4.701 -4.961 1.00 91.88 105 THR A N 1
ATOM 768 C CA . THR A 1 105 ? -2.086 5.393 -4.010 1.00 91.88 105 THR A CA 1
ATOM 769 C C . THR A 1 105 ? -2.043 6.877 -4.310 1.00 91.88 105 THR A C 1
ATOM 771 O O . THR A 1 105 ? -1.971 7.304 -5.459 1.00 91.88 105 THR A O 1
ATOM 774 N N . SER A 1 106 ? -2.023 7.662 -3.242 1.00 90.12 106 SER A N 1
ATOM 775 C CA . SER A 1 106 ? -1.835 9.100 -3.308 1.00 90.12 106 SER A CA 1
ATOM 776 C C . SER A 1 106 ? -0.357 9.489 -3.061 1.00 90.12 106 SER A C 1
ATOM 778 O O . SER A 1 106 ? -0.038 10.620 -2.716 1.00 90.12 106 SER A O 1
ATOM 780 N N . SER A 1 107 ? 0.582 8.540 -3.146 1.00 87.81 107 SER A N 1
ATOM 781 C CA . SER A 1 107 ? 1.983 8.756 -2.765 1.00 87.81 107 SER A CA 1
ATOM 782 C C . SER A 1 107 ? 2.778 9.525 -3.830 1.00 87.81 107 SER A C 1
ATOM 784 O O . SER A 1 107 ? 3.009 8.993 -4.919 1.00 87.81 107 SER A O 1
ATOM 786 N N . PRO A 1 108 ? 3.334 10.714 -3.520 1.00 84.44 108 PRO A N 1
ATOM 787 C CA . PRO A 1 108 ? 4.235 11.407 -4.443 1.00 84.44 108 PRO A CA 1
ATOM 788 C C . PRO A 1 108 ? 5.525 10.617 -4.695 1.00 84.44 108 PRO A C 1
ATOM 790 O O . PRO A 1 108 ? 6.108 10.686 -5.774 1.00 84.44 108 PRO A O 1
ATOM 793 N N . SER A 1 109 ? 5.979 9.837 -3.707 1.00 84.44 109 SER A N 1
ATOM 794 C CA . SER A 1 109 ? 7.155 8.979 -3.864 1.00 84.44 109 SER A CA 1
ATOM 795 C C . SER A 1 109 ? 6.912 7.837 -4.842 1.00 84.44 109 SER A C 1
ATOM 797 O O . SER A 1 109 ? 7.853 7.441 -5.520 1.00 84.44 109 SER A O 1
ATOM 799 N N . PHE A 1 110 ? 5.683 7.323 -4.934 1.00 87.00 110 PHE A N 1
ATOM 800 C CA . PHE A 1 110 ? 5.330 6.327 -5.943 1.00 87.00 110 PHE A CA 1
ATOM 801 C C . PHE A 1 110 ? 5.457 6.917 -7.351 1.00 87.00 110 PHE A C 1
ATOM 803 O O . PHE A 1 110 ? 6.144 6.345 -8.195 1.00 87.00 110 PHE A O 1
ATOM 810 N N . ALA A 1 111 ? 4.890 8.110 -7.568 1.00 83.19 111 ALA A N 1
ATOM 811 C CA . ALA A 1 111 ? 4.990 8.819 -8.843 1.00 83.19 111 ALA A CA 1
ATOM 812 C C . ALA A 1 111 ? 6.451 9.132 -9.217 1.00 83.19 111 ALA A C 1
ATOM 814 O O . ALA A 1 111 ? 6.881 8.870 -10.337 1.00 83.19 111 ALA A O 1
ATOM 815 N N . PHE A 1 112 ? 7.246 9.630 -8.263 1.00 83.62 112 PHE A N 1
ATOM 816 C CA . PHE A 1 112 ? 8.657 9.955 -8.490 1.00 83.62 112 PHE A CA 1
ATOM 817 C C . PHE A 1 112 ? 9.515 8.723 -8.820 1.00 83.62 112 PHE A C 1
ATOM 819 O O . PHE A 1 112 ? 10.370 8.784 -9.700 1.00 83.62 112 PHE A O 1
ATOM 826 N N . ASN A 1 113 ? 9.299 7.604 -8.123 1.00 84.38 113 ASN A N 1
ATOM 827 C CA . ASN A 1 113 ? 10.084 6.379 -8.307 1.00 84.38 113 ASN A CA 1
ATOM 828 C C . ASN A 1 113 ? 9.534 5.460 -9.414 1.00 84.38 113 ASN A C 1
ATOM 830 O O . ASN A 1 113 ? 10.137 4.414 -9.661 1.00 84.38 113 ASN A O 1
ATOM 834 N N . LYS A 1 114 ? 8.417 5.831 -10.061 1.00 85.62 114 LYS A N 1
ATOM 835 C CA . LYS A 1 114 ? 7.670 4.994 -11.019 1.00 85.62 114 LYS A CA 1
ATOM 836 C C . LYS A 1 114 ? 7.315 3.612 -10.444 1.00 85.62 114 LYS A C 1
ATOM 838 O O . LYS A 1 114 ? 7.477 2.592 -11.106 1.00 85.62 114 LYS A O 1
ATOM 843 N N . GLY A 1 115 ? 6.914 3.584 -9.174 1.00 88.44 115 GLY A N 1
ATOM 844 C CA . GLY A 1 115 ? 6.743 2.364 -8.380 1.00 88.44 115 GLY A CA 1
ATOM 845 C C . GLY A 1 115 ? 7.177 2.555 -6.924 1.00 88.44 115 GLY A C 1
ATOM 846 O O . GLY A 1 115 ? 7.649 3.621 -6.528 1.00 88.44 115 GLY A O 1
ATOM 847 N N . PHE A 1 116 ? 7.049 1.519 -6.102 1.00 87.88 116 PHE A N 1
ATOM 848 C CA . PHE A 1 116 ? 7.526 1.501 -4.715 1.00 87.88 116 PHE A CA 1
ATOM 849 C C . PHE A 1 116 ? 8.952 1.000 -4.595 1.00 87.88 116 PHE A C 1
ATOM 851 O O . PHE A 1 116 ? 9.692 1.444 -3.717 1.00 87.88 116 PHE A O 1
ATOM 858 N N . THR A 1 117 ? 9.371 0.096 -5.477 1.00 88.62 117 THR A N 1
ATOM 859 C CA . THR A 1 117 ? 10.721 -0.462 -5.396 1.00 88.62 117 THR A CA 1
ATOM 860 C C . THR A 1 117 ? 11.746 0.506 -5.978 1.00 88.62 117 THR A C 1
ATOM 862 O O . THR A 1 117 ? 12.892 0.544 -5.532 1.00 88.62 117 THR A O 1
ATOM 865 N N . GLY A 1 118 ? 11.352 1.359 -6.925 1.00 87.88 118 GLY A N 1
ATOM 866 C CA . GLY A 1 118 ? 12.269 2.238 -7.652 1.00 87.88 118 GLY A CA 1
ATOM 867 C C . GLY A 1 118 ? 13.188 1.495 -8.627 1.00 87.88 118 GLY A C 1
ATOM 868 O O . GLY A 1 118 ? 14.053 2.123 -9.232 1.00 87.88 118 GLY A O 1
ATOM 869 N N . VAL A 1 119 ? 13.000 0.180 -8.813 1.00 89.56 119 VAL A N 1
ATOM 870 C CA . VAL A 1 119 ? 13.736 -0.613 -9.812 1.00 89.56 119 VAL A CA 1
ATOM 871 C C . VAL A 1 119 ? 13.429 -0.109 -11.220 1.00 89.56 119 VAL A C 1
ATOM 873 O O . VAL A 1 119 ? 14.347 -0.008 -12.034 1.00 89.56 119 VAL A O 1
ATOM 876 N N . ALA A 1 120 ? 12.190 0.316 -11.479 1.00 88.50 120 ALA A N 1
ATOM 877 C CA . ALA A 1 120 ? 11.778 0.908 -12.749 1.00 88.50 120 ALA A CA 1
ATOM 878 C C . ALA A 1 120 ? 12.689 2.060 -13.210 1.00 88.50 120 ALA A C 1
ATOM 880 O O . ALA A 1 120 ? 13.038 2.143 -14.384 1.00 88.50 120 ALA A O 1
ATOM 881 N N . GLY A 1 121 ? 13.143 2.915 -12.286 1.00 85.94 121 GLY A N 1
ATOM 882 C CA . GLY A 1 121 ? 14.056 4.023 -12.590 1.00 85.94 121 GLY A CA 1
ATOM 883 C C . GLY A 1 121 ? 15.514 3.615 -12.834 1.00 85.94 121 GLY A C 1
ATOM 884 O O . GLY A 1 121 ? 16.313 4.445 -13.258 1.00 85.94 121 GLY A O 1
ATOM 885 N N . THR A 1 122 ? 15.881 2.361 -12.559 1.00 86.25 122 THR A N 1
ATOM 886 C CA . THR A 1 122 ? 17.253 1.845 -12.734 1.00 86.25 122 THR A CA 1
ATOM 887 C C . THR A 1 122 ? 17.458 1.078 -14.038 1.00 86.25 122 THR A C 1
ATOM 889 O O . THR A 1 122 ? 18.598 0.799 -14.407 1.00 86.25 122 THR A O 1
ATOM 892 N N . LEU A 1 123 ? 16.372 0.737 -14.736 1.00 87.44 123 LEU A N 1
ATOM 893 C CA . LEU A 1 123 ? 16.425 -0.012 -15.985 1.00 87.44 123 LEU A CA 1
ATOM 894 C C . LEU A 1 123 ? 16.752 0.911 -17.175 1.00 87.44 123 LEU A C 1
ATOM 896 O O . LEU A 1 123 ? 16.312 2.063 -17.195 1.00 87.44 123 LEU A O 1
ATOM 900 N N . PRO A 1 124 ? 17.506 0.439 -18.187 1.00 84.69 124 PRO A N 1
ATOM 901 C CA . PRO A 1 124 ? 17.744 1.199 -19.414 1.00 84.69 124 PRO A CA 1
ATOM 902 C C . PRO A 1 124 ? 16.426 1.563 -20.111 1.00 84.69 124 PRO A C 1
ATOM 904 O O . PRO A 1 124 ? 15.594 0.694 -20.341 1.00 84.69 124 PRO A O 1
ATOM 907 N N . GLY A 1 125 ? 16.228 2.844 -20.431 1.00 86.88 125 GLY A N 1
ATOM 908 C CA . GLY A 1 125 ? 14.950 3.351 -20.961 1.00 86.88 125 GLY A CA 1
ATOM 909 C C . GLY A 1 125 ? 13.849 3.519 -19.902 1.00 86.88 125 GLY A C 1
ATOM 910 O O . GLY A 1 125 ? 12.883 4.232 -20.130 1.00 86.88 125 GLY A O 1
ATOM 911 N N . GLY A 1 126 ? 14.030 2.970 -18.702 1.00 88.88 126 GLY A N 1
ATOM 912 C CA . GLY A 1 126 ? 13.025 2.945 -17.646 1.00 88.88 126 GLY A CA 1
ATOM 913 C C . GLY A 1 126 ? 12.035 1.788 -17.789 1.00 88.88 126 GLY A C 1
ATOM 914 O O . GLY A 1 126 ? 12.153 0.935 -18.670 1.00 88.88 126 GLY A O 1
ATOM 915 N N . ALA A 1 127 ? 11.056 1.761 -16.891 1.00 90.19 127 ALA A N 1
ATOM 916 C CA . ALA A 1 127 ? 9.931 0.839 -16.931 1.00 90.19 127 ALA A CA 1
ATOM 917 C C . ALA A 1 127 ? 8.663 1.536 -16.444 1.00 90.19 127 ALA A C 1
ATOM 919 O O . ALA A 1 127 ? 8.739 2.503 -15.675 1.00 90.19 127 ALA A O 1
ATOM 920 N N . ASP A 1 128 ? 7.528 1.002 -16.869 1.00 89.62 128 ASP A N 1
ATOM 921 C CA . ASP A 1 128 ? 6.214 1.435 -16.423 1.00 89.62 128 ASP A CA 1
ATOM 922 C C . ASP A 1 128 ? 5.685 0.472 -15.359 1.00 89.62 128 ASP A C 1
ATOM 924 O O . ASP A 1 128 ? 5.907 -0.739 -15.412 1.00 89.62 128 ASP A O 1
ATOM 928 N N . PHE A 1 129 ? 5.023 1.018 -14.344 1.00 90.75 129 PHE A N 1
ATOM 929 C CA . PHE A 1 129 ? 4.385 0.214 -13.309 1.00 90.75 129 PHE A CA 1
ATOM 930 C C . PHE A 1 129 ? 3.143 -0.477 -13.879 1.00 90.75 129 PHE A C 1
ATOM 932 O O . PHE A 1 129 ? 2.330 0.169 -14.536 1.00 90.75 129 PHE A O 1
ATOM 939 N N . VAL A 1 130 ? 2.976 -1.767 -13.584 1.00 90.81 130 VAL A N 1
ATOM 940 C CA . VAL A 1 130 ? 1.820 -2.556 -14.033 1.00 90.81 130 VAL A CA 1
ATOM 941 C C . VAL A 1 130 ? 0.872 -2.828 -12.869 1.00 90.81 130 VAL A C 1
ATOM 943 O O . VAL A 1 130 ? -0.311 -2.503 -12.936 1.00 90.81 130 VAL A O 1
ATOM 946 N N . SER A 1 131 ? 1.381 -3.414 -11.783 1.00 92.44 131 SER A N 1
ATOM 947 C CA . SER A 1 131 ? 0.560 -3.794 -10.629 1.00 92.44 131 SER A CA 1
ATOM 948 C C . SER A 1 131 ? 1.407 -4.022 -9.381 1.00 92.44 131 SER A C 1
ATOM 950 O O . SER A 1 131 ? 2.578 -4.391 -9.479 1.00 92.44 131 SER A O 1
ATOM 952 N N . LEU A 1 132 ? 0.791 -3.897 -8.203 1.00 93.12 132 LEU A N 1
ATOM 953 C CA . LEU A 1 132 ? 1.384 -4.309 -6.932 1.00 93.12 132 LEU A CA 1
ATOM 954 C C . LEU A 1 132 ? 0.427 -5.257 -6.220 1.00 93.12 132 LEU A C 1
ATOM 956 O O . LEU A 1 132 ? -0.674 -4.859 -5.847 1.00 93.12 132 LEU A O 1
ATOM 960 N N . THR A 1 133 ? 0.893 -6.473 -5.962 1.00 94.19 133 THR A N 1
ATOM 961 C CA . THR A 1 133 ? 0.209 -7.425 -5.085 1.00 94.19 133 THR A CA 1
ATOM 962 C C . THR A 1 133 ? 0.975 -7.557 -3.775 1.00 94.19 133 THR A C 1
ATOM 964 O O . THR A 1 133 ? 2.200 -7.618 -3.773 1.00 94.19 133 THR A O 1
ATOM 967 N N . GLN A 1 134 ? 0.268 -7.616 -2.654 1.00 93.56 134 GLN A N 1
ATOM 968 C CA . GLN A 1 134 ? 0.806 -7.883 -1.330 1.00 93.56 134 GLN A CA 1
ATOM 969 C C . GLN A 1 134 ? 0.081 -9.088 -0.738 1.00 93.56 134 GLN A C 1
ATOM 971 O O . GLN A 1 134 ? -1.117 -9.029 -0.481 1.00 93.56 134 GLN A O 1
ATOM 976 N N . THR A 1 135 ? 0.812 -10.162 -0.476 1.00 94.06 135 THR A N 1
ATOM 977 C CA . THR A 1 135 ? 0.299 -11.311 0.271 1.00 94.06 135 THR A CA 1
ATOM 978 C C . THR A 1 135 ? 0.773 -11.207 1.707 1.00 94.06 135 THR A C 1
ATOM 980 O O . THR A 1 135 ? 1.973 -11.085 1.934 1.00 94.06 135 THR A O 1
ATOM 983 N N . ILE A 1 136 ? -0.163 -11.225 2.654 1.00 91.94 136 ILE A N 1
ATOM 984 C CA . ILE A 1 136 ? 0.098 -11.250 4.094 1.00 91.94 136 ILE A CA 1
ATOM 985 C C . ILE A 1 136 ? -0.314 -12.624 4.618 1.00 91.94 136 ILE A C 1
ATOM 987 O O . ILE A 1 136 ? -1.452 -13.043 4.405 1.00 91.94 136 ILE A O 1
ATOM 991 N N . SER A 1 137 ? 0.604 -13.307 5.294 1.00 86.31 137 SER A N 1
ATOM 992 C CA . SER A 1 137 ? 0.383 -14.597 5.946 1.00 86.31 137 SER A CA 1
ATOM 993 C C . SER A 1 137 ? 0.567 -14.502 7.461 1.00 86.31 137 SER A C 1
ATOM 995 O O . SER A 1 137 ? 1.191 -13.574 7.983 1.00 86.31 137 SER A O 1
ATOM 997 N N . ASP A 1 138 ? 0.043 -15.505 8.161 1.00 73.56 138 ASP A N 1
ATOM 998 C CA . ASP A 1 138 ? 0.162 -15.706 9.608 1.00 73.56 138 ASP A CA 1
ATOM 999 C C . ASP A 1 138 ? 1.477 -16.407 10.029 1.00 73.56 138 ASP A C 1
ATOM 1001 O O . ASP A 1 138 ? 1.797 -16.474 11.217 1.00 73.56 138 ASP A O 1
ATOM 1005 N N . SER A 1 139 ? 2.267 -16.908 9.071 1.00 62.34 139 SER A N 1
ATOM 1006 C CA . SER A 1 139 ? 3.564 -17.568 9.292 1.00 62.34 139 SER A CA 1
ATOM 1007 C C . SER A 1 139 ? 4.760 -16.605 9.307 1.00 62.34 139 SER A C 1
ATOM 1009 O O . SER A 1 139 ? 4.676 -15.501 8.790 1.00 62.34 139 SER A O 1
ATOM 1011 N N . VAL A 1 140 ? 5.915 -17.050 9.821 1.00 46.38 140 VAL A N 1
ATOM 1012 C CA . VAL A 1 140 ? 7.218 -16.345 9.728 1.00 46.38 140 VAL A CA 1
ATOM 1013 C C . VAL A 1 140 ? 7.663 -16.249 8.247 1.00 46.38 140 VAL A C 1
ATOM 1015 O O . VAL A 1 140 ? 7.447 -17.208 7.516 1.00 46.38 140 VAL A O 1
ATOM 1018 N N . ASP A 1 141 ? 8.268 -15.126 7.818 1.00 52.47 141 ASP A N 1
ATOM 1019 C CA . ASP A 1 141 ? 8.420 -14.651 6.410 1.00 52.47 141 ASP A CA 1
ATOM 1020 C C . ASP A 1 141 ? 7.106 -14.151 5.779 1.00 52.47 141 ASP A C 1
ATOM 1022 O O . ASP A 1 141 ? 6.621 -14.611 4.749 1.00 52.47 141 ASP A O 1
ATOM 1026 N N . ALA A 1 142 ? 6.530 -13.175 6.468 1.00 71.25 142 ALA A N 1
ATOM 1027 C CA . ALA A 1 142 ? 5.095 -13.041 6.637 1.00 71.25 142 ALA A CA 1
ATOM 1028 C C . ALA A 1 142 ? 4.397 -12.104 5.626 1.00 71.25 142 ALA A C 1
ATOM 1030 O O . ALA A 1 142 ? 3.170 -12.090 5.540 1.00 71.25 142 ALA A O 1
ATOM 1031 N N . VAL A 1 143 ? 5.151 -11.310 4.852 1.00 81.50 143 VAL A N 1
ATOM 1032 C CA . VAL A 1 143 ? 4.605 -10.505 3.746 1.00 81.50 143 VAL A CA 1
ATOM 1033 C C . VAL A 1 143 ? 5.468 -10.603 2.504 1.00 81.50 143 VAL A C 1
ATOM 1035 O O . VAL A 1 143 ? 6.668 -10.320 2.539 1.00 81.50 143 VAL A O 1
ATOM 1038 N N . VAL A 1 144 ? 4.828 -10.884 1.373 1.00 90.00 144 VAL A N 1
ATOM 1039 C CA . VAL A 1 144 ? 5.452 -10.818 0.052 1.00 90.00 144 VAL A CA 1
ATOM 1040 C C . VAL A 1 144 ? 4.760 -9.752 -0.782 1.00 90.00 144 VAL A C 1
ATOM 1042 O O . VAL A 1 144 ? 3.568 -9.853 -1.066 1.00 90.00 144 VAL A O 1
ATOM 1045 N N . TYR A 1 145 ? 5.522 -8.745 -1.198 1.00 90.62 145 TYR A N 1
ATOM 1046 C CA . TYR A 1 145 ? 5.105 -7.808 -2.233 1.00 90.62 145 TYR A CA 1
ATOM 1047 C C . TYR A 1 145 ? 5.635 -8.275 -3.579 1.00 90.62 145 TYR A C 1
ATOM 1049 O O . TYR A 1 145 ? 6.803 -8.645 -3.690 1.00 90.62 145 TYR A O 1
ATOM 1057 N N . VAL A 1 146 ? 4.802 -8.203 -4.604 1.00 93.81 146 VAL A N 1
ATOM 1058 C CA . VAL A 1 146 ? 5.196 -8.394 -5.994 1.00 93.81 146 VAL A CA 1
ATOM 1059 C C . VAL A 1 146 ? 4.804 -7.135 -6.744 1.00 93.81 146 VAL A C 1
ATOM 1061 O O . VAL A 1 146 ? 3.621 -6.867 -6.948 1.00 93.81 146 VAL A O 1
ATOM 1064 N N . GLU A 1 147 ? 5.808 -6.338 -7.092 1.00 93.94 147 GLU A N 1
ATOM 1065 C CA . GLU A 1 147 ? 5.666 -5.199 -7.989 1.00 93.94 147 GLU A CA 1
ATOM 1066 C C . GLU A 1 147 ? 6.013 -5.659 -9.399 1.00 93.94 147 GLU A C 1
ATOM 1068 O O . GLU A 1 147 ? 7.160 -6.000 -9.685 1.00 93.94 147 GLU A O 1
ATOM 1073 N N . LYS A 1 148 ? 5.013 -5.673 -10.272 1.00 94.00 148 LYS A N 1
ATOM 1074 C CA . LYS A 1 148 ? 5.192 -5.976 -11.684 1.00 94.00 148 LYS A CA 1
ATOM 1075 C C . LYS A 1 148 ? 5.456 -4.682 -12.436 1.00 94.00 148 LYS A C 1
ATOM 1077 O O . LYS A 1 148 ? 4.686 -3.724 -12.317 1.00 94.00 148 LYS A O 1
ATOM 1082 N N . ILE A 1 149 ? 6.533 -4.665 -13.211 1.00 93.19 149 ILE A N 1
ATOM 1083 C CA . ILE A 1 149 ? 6.903 -3.545 -14.077 1.00 93.19 149 ILE A CA 1
ATOM 1084 C C . ILE A 1 149 ? 7.099 -4.035 -15.510 1.00 93.19 149 ILE A C 1
ATOM 1086 O O . ILE A 1 149 ? 7.498 -5.177 -15.724 1.00 93.19 149 ILE A O 1
ATOM 1090 N N . ALA A 1 150 ? 6.847 -3.163 -16.479 1.00 92.50 150 ALA A N 1
ATOM 1091 C CA . ALA A 1 150 ? 7.059 -3.399 -17.902 1.00 92.50 150 ALA A CA 1
ATOM 1092 C C . ALA A 1 150 ? 8.258 -2.560 -18.374 1.00 92.50 150 ALA A C 1
ATOM 1094 O O . ALA A 1 150 ? 8.132 -1.341 -18.539 1.00 92.50 150 ALA A O 1
ATOM 1095 N N . PRO A 1 151 ? 9.459 -3.155 -18.505 1.00 91.50 151 PRO A N 1
ATOM 1096 C CA . PRO A 1 151 ? 10.628 -2.454 -19.020 1.00 91.50 151 PRO A CA 1
ATOM 1097 C C . PRO A 1 151 ? 10.412 -1.973 -20.453 1.00 91.50 151 PRO A C 1
ATOM 1099 O O . PRO A 1 151 ? 9.882 -2.694 -21.289 1.00 91.50 151 PRO A O 1
ATOM 1102 N N . GLN A 1 152 ? 10.897 -0.774 -20.775 1.00 89.19 152 GLN A N 1
ATOM 1103 C CA . GLN A 1 152 ? 10.791 -0.253 -22.144 1.00 89.19 152 GLN A CA 1
ATOM 1104 C C . GLN A 1 152 ? 11.755 -0.945 -23.120 1.00 89.19 152 GLN A C 1
ATOM 1106 O O . GLN A 1 152 ? 11.617 -0.821 -24.336 1.00 89.19 152 GLN A O 1
ATOM 1111 N N . ILE A 1 153 ? 12.766 -1.642 -22.593 1.00 85.06 153 ILE A N 1
ATOM 1112 C CA . ILE A 1 153 ? 13.802 -2.320 -23.370 1.00 85.06 153 ILE A CA 1
ATOM 1113 C C . ILE A 1 153 ? 14.062 -3.706 -22.775 1.00 85.06 153 ILE A C 1
ATOM 1115 O O . ILE A 1 153 ? 14.327 -3.845 -21.580 1.00 85.06 153 ILE A O 1
ATOM 1119 N N . GLY A 1 154 ? 14.104 -4.719 -23.641 1.00 79.31 154 GLY A N 1
ATOM 1120 C CA . GLY A 1 154 ? 14.609 -6.052 -23.319 1.00 79.31 154 GLY A CA 1
ATOM 1121 C C . GLY A 1 154 ? 13.511 -7.087 -23.111 1.00 79.31 154 GLY A C 1
ATOM 1122 O O . GLY A 1 154 ? 13.298 -7.909 -23.995 1.00 79.31 154 GLY A O 1
ATOM 1123 N N . VAL A 1 155 ? 12.869 -7.074 -21.942 1.00 78.06 155 VAL A N 1
ATOM 1124 C CA . VAL A 1 155 ? 11.856 -8.068 -21.538 1.00 78.06 155 VAL A CA 1
ATOM 1125 C C . VAL A 1 155 ? 10.476 -7.428 -21.434 1.00 78.06 155 VAL A C 1
ATOM 1127 O O . VAL A 1 155 ? 10.389 -6.253 -21.091 1.00 78.06 155 VAL A O 1
ATOM 1130 N N . ASP A 1 156 ? 9.426 -8.211 -21.687 1.00 82.38 156 ASP A N 1
ATOM 1131 C CA . ASP A 1 156 ? 8.043 -7.717 -21.687 1.00 82.38 156 ASP A CA 1
ATOM 1132 C C . ASP A 1 156 ? 7.570 -7.314 -20.278 1.00 82.38 156 ASP A C 1
ATOM 1134 O O . ASP A 1 156 ? 7.055 -6.217 -20.078 1.00 82.38 156 ASP A O 1
ATOM 1138 N N . GLU A 1 157 ? 7.795 -8.172 -19.278 1.00 90.44 157 GLU A N 1
ATOM 1139 C CA . GLU A 1 157 ? 7.451 -7.911 -17.876 1.00 90.44 157 GLU A CA 1
ATOM 1140 C C . GLU A 1 157 ? 8.559 -8.411 -16.941 1.00 90.44 157 GLU A C 1
ATOM 1142 O O . GLU A 1 157 ? 9.246 -9.400 -17.216 1.00 90.44 157 GLU A O 1
ATOM 1147 N N . LEU A 1 158 ? 8.728 -7.719 -15.815 1.00 92.44 158 LEU A N 1
ATOM 1148 C CA . LEU A 1 158 ? 9.657 -8.073 -14.753 1.00 92.44 158 LEU A CA 1
ATOM 1149 C C . LEU A 1 158 ? 8.955 -7.981 -13.399 1.00 92.44 158 LEU A C 1
ATOM 1151 O O . LEU A 1 158 ? 8.463 -6.921 -13.013 1.00 92.44 158 LEU A O 1
ATOM 1155 N N . ASP A 1 159 ? 8.993 -9.079 -12.651 1.00 94.94 159 ASP A N 1
ATOM 1156 C CA . ASP A 1 159 ? 8.525 -9.104 -11.272 1.00 94.94 159 ASP A CA 1
ATOM 1157 C C . ASP A 1 159 ? 9.656 -8.695 -10.322 1.00 94.94 159 ASP A C 1
ATOM 1159 O O . ASP A 1 159 ? 10.754 -9.266 -10.320 1.00 94.94 159 ASP A O 1
ATOM 1163 N N . VAL A 1 160 ? 9.366 -7.705 -9.482 1.00 93.75 160 VAL A N 1
ATOM 1164 C CA . VAL A 1 160 ? 10.194 -7.306 -8.349 1.00 93.75 160 VAL A CA 1
ATOM 1165 C C . VAL A 1 160 ? 9.529 -7.815 -7.078 1.00 93.75 160 VAL A C 1
ATOM 1167 O O . VAL A 1 160 ? 8.506 -7.299 -6.627 1.00 93.75 160 VAL A O 1
ATOM 1170 N N . THR A 1 161 ? 10.118 -8.846 -6.484 1.00 93.94 161 THR A N 1
ATOM 1171 C CA . THR A 1 161 ? 9.616 -9.472 -5.261 1.00 93.94 161 THR A CA 1
ATOM 1172 C C . THR A 1 161 ? 10.301 -8.878 -4.039 1.00 93.94 161 THR A C 1
ATOM 1174 O O . THR A 1 161 ? 11.530 -8.872 -3.954 1.00 93.94 161 THR A O 1
ATOM 1177 N N . VAL A 1 162 ? 9.521 -8.426 -3.059 1.00 91.19 162 VAL A N 1
ATOM 1178 C CA . VAL A 1 162 ? 10.013 -7.949 -1.763 1.00 91.19 162 VAL A CA 1
ATOM 1179 C C . VAL A 1 162 ? 9.461 -8.835 -0.657 1.00 91.19 162 VAL A C 1
ATOM 1181 O O . VAL A 1 162 ? 8.262 -8.824 -0.390 1.00 91.19 162 VAL A O 1
ATOM 1184 N N . ALA A 1 163 ? 10.338 -9.567 0.022 1.00 90.75 163 ALA A N 1
ATOM 1185 C CA . ALA A 1 163 ? 9.986 -10.301 1.232 1.00 90.75 163 ALA A CA 1
ATOM 1186 C C . ALA A 1 163 ? 10.204 -9.406 2.457 1.00 90.75 163 ALA A C 1
ATOM 1188 O O . ALA A 1 163 ? 11.258 -8.771 2.589 1.00 90.75 163 ALA A O 1
ATOM 1189 N N . SER A 1 164 ? 9.206 -9.350 3.334 1.00 87.19 164 SER A N 1
ATOM 1190 C CA . SER A 1 164 ? 9.186 -8.502 4.527 1.00 87.19 164 SER A CA 1
ATOM 1191 C C . SER A 1 164 ? 8.667 -9.263 5.742 1.00 87.19 164 SER A C 1
ATOM 1193 O O . SER A 1 164 ? 7.843 -10.167 5.614 1.00 87.19 164 SER A O 1
ATOM 1195 N N . ASP A 1 165 ? 9.096 -8.839 6.927 1.00 87.12 165 ASP A N 1
ATOM 1196 C CA . ASP A 1 165 ? 8.327 -9.121 8.140 1.00 87.12 165 ASP A CA 1
ATOM 1197 C C . ASP A 1 165 ? 7.162 -8.149 8.244 1.00 87.12 165 ASP A C 1
ATOM 1199 O O . ASP A 1 165 ? 7.250 -7.027 7.733 1.00 87.12 165 ASP A O 1
ATOM 1203 N N . TRP A 1 166 ? 6.129 -8.527 8.996 1.00 89.44 166 TRP A N 1
ATOM 1204 C CA . TRP A 1 166 ? 5.138 -7.564 9.450 1.00 89.44 166 TRP A CA 1
ATOM 1205 C C . TRP A 1 166 ? 4.752 -7.731 10.911 1.00 89.44 166 TRP A C 1
ATOM 1207 O O . TRP A 1 166 ? 4.983 -8.770 11.528 1.00 89.44 166 TRP A O 1
ATOM 1217 N N . GLY A 1 167 ? 4.151 -6.678 11.451 1.00 89.94 167 GLY A N 1
ATOM 1218 C CA . GLY A 1 167 ? 3.500 -6.695 12.748 1.00 89.94 167 GLY A CA 1
ATOM 1219 C C . GLY A 1 167 ? 2.521 -5.538 12.897 1.00 89.94 167 GLY A C 1
ATOM 1220 O O . GLY A 1 167 ? 2.583 -4.547 12.164 1.00 89.94 167 GLY A O 1
ATOM 1221 N N . LEU A 1 168 ? 1.615 -5.675 13.863 1.00 92.50 168 LEU A N 1
ATOM 1222 C CA . LEU A 1 168 ? 0.735 -4.594 14.288 1.00 92.50 168 LEU A CA 1
ATOM 1223 C C . LEU A 1 168 ? 1.388 -3.789 15.405 1.00 92.50 168 LEU A C 1
ATOM 1225 O O . LEU A 1 168 ? 1.943 -4.342 16.354 1.00 92.50 168 LEU A O 1
ATOM 1229 N N . ASN A 1 169 ? 1.283 -2.471 15.303 1.00 93.25 169 ASN A N 1
ATOM 1230 C CA . ASN A 1 169 ? 1.839 -1.547 16.272 1.00 93.25 169 ASN A CA 1
ATOM 1231 C C . ASN A 1 169 ? 0.810 -0.479 16.640 1.00 93.25 169 ASN A C 1
ATOM 1233 O O . ASN A 1 169 ? 0.370 0.305 15.798 1.00 93.25 169 ASN A O 1
ATOM 1237 N N . ARG A 1 170 ? 0.424 -0.440 17.914 1.00 93.81 170 ARG A N 1
ATOM 1238 C CA . ARG A 1 170 ? -0.500 0.560 18.455 1.00 93.81 170 ARG A CA 1
ATOM 1239 C C . ARG A 1 170 ? 0.285 1.700 19.062 1.00 93.81 170 ARG A C 1
ATOM 1241 O O . ARG A 1 170 ? 1.070 1.497 19.987 1.00 93.81 170 ARG A O 1
ATOM 1248 N N . ARG A 1 171 ? 0.044 2.911 18.577 1.00 94.31 171 ARG A N 1
ATOM 1249 C CA . ARG A 1 171 ? 0.691 4.108 19.114 1.00 94.31 171 ARG A CA 1
ATOM 1250 C C . ARG A 1 171 ? -0.204 5.328 18.988 1.00 94.31 171 ARG A C 1
ATOM 1252 O O . ARG A 1 171 ? -1.051 5.418 18.102 1.00 94.31 171 ARG A O 1
ATOM 1259 N N . PHE A 1 172 ? 0.044 6.285 19.871 1.00 92.88 172 PHE A N 1
ATOM 1260 C CA . PHE A 1 172 ? -0.582 7.593 19.806 1.00 92.88 172 PHE A CA 1
ATOM 1261 C C . PHE A 1 172 ? 0.035 8.408 18.666 1.00 92.88 172 PHE A C 1
ATOM 1263 O O . PHE A 1 172 ? 1.245 8.647 18.651 1.00 92.88 172 PHE A O 1
ATOM 1270 N N . ASP A 1 173 ? -0.794 8.852 17.727 1.00 88.00 173 ASP A N 1
ATOM 1271 C CA . ASP A 1 173 ? -0.408 9.795 16.687 1.00 88.00 173 ASP A CA 1
ATOM 1272 C C . ASP A 1 173 ? -0.518 11.213 17.253 1.00 88.00 173 ASP A C 1
ATOM 1274 O O . ASP A 1 173 ? -1.609 11.741 17.462 1.00 88.00 173 ASP A O 1
ATOM 1278 N N . ALA A 1 174 ? 0.622 11.842 17.531 1.00 87.06 174 ALA A N 1
ATOM 1279 C CA . ALA A 1 174 ? 0.645 13.182 18.111 1.00 87.06 174 ALA A CA 1
ATOM 1280 C C . ALA A 1 174 ? 0.111 14.264 17.158 1.00 87.06 174 ALA A C 1
ATOM 1282 O O . ALA A 1 174 ? -0.394 15.288 17.626 1.00 87.06 174 ALA A O 1
ATOM 1283 N N . LEU A 1 175 ? 0.216 14.053 15.840 1.00 85.81 175 LEU A N 1
ATOM 1284 C CA . LEU A 1 175 ? -0.243 15.010 14.838 1.00 85.81 175 LEU A CA 1
ATOM 1285 C C . LEU A 1 175 ? -1.771 14.997 14.750 1.00 85.81 175 LEU A C 1
ATOM 1287 O O . LEU A 1 175 ? -2.393 16.058 14.738 1.00 85.81 175 LEU A O 1
ATOM 1291 N N . GLN A 1 176 ? -2.369 13.804 14.743 1.00 83.69 176 GLN A N 1
ATOM 1292 C CA . GLN A 1 176 ? -3.825 13.630 14.692 1.00 83.69 176 GLN A CA 1
ATOM 1293 C C . GLN A 1 176 ? -4.495 13.592 16.072 1.00 83.69 176 GLN A C 1
ATOM 1295 O O . GLN A 1 176 ? -5.713 13.710 16.175 1.00 83.69 176 GLN A O 1
ATOM 1300 N N . ARG A 1 177 ? -3.699 13.493 17.142 1.00 89.44 177 ARG A N 1
ATOM 1301 C CA . ARG A 1 177 ? -4.129 13.428 18.547 1.00 89.44 177 ARG A CA 1
ATOM 1302 C C . ARG A 1 177 ? -5.083 12.267 18.843 1.00 89.44 177 ARG A C 1
ATOM 1304 O O . ARG A 1 177 ? -5.993 12.405 19.659 1.00 89.44 177 ARG A O 1
ATOM 1311 N N . CYS A 1 178 ? -4.855 11.120 18.216 1.00 90.50 178 CYS A N 1
ATOM 1312 C CA . CYS A 1 178 ? -5.654 9.913 18.403 1.00 90.50 178 CYS A CA 1
ATOM 1313 C C . CYS A 1 178 ? -4.765 8.670 18.542 1.00 90.50 178 CYS A C 1
ATOM 1315 O O . CYS A 1 178 ? -3.585 8.679 18.188 1.00 90.50 178 CYS A O 1
ATOM 1317 N N . GLN A 1 179 ? -5.324 7.596 19.101 1.00 94.19 179 GLN A N 1
ATOM 1318 C CA . GLN A 1 179 ? -4.693 6.278 19.027 1.00 94.19 179 GLN A CA 1
ATOM 1319 C C . GLN A 1 179 ? -4.887 5.718 17.625 1.00 94.19 179 GLN A C 1
ATOM 1321 O O . GLN A 1 179 ? -5.957 5.882 17.049 1.00 94.19 179 GLN A O 1
ATOM 1326 N N . ARG A 1 180 ? -3.861 5.061 17.085 1.00 95.06 180 ARG A N 1
ATOM 1327 C CA . ARG A 1 180 ? -3.919 4.437 15.762 1.00 95.06 180 ARG A CA 1
ATOM 1328 C C . ARG A 1 180 ? -3.212 3.091 15.776 1.00 95.06 180 ARG A C 1
ATOM 1330 O O . ARG A 1 180 ? -2.286 2.868 16.563 1.00 95.06 180 ARG A O 1
ATOM 1337 N N . VAL A 1 181 ? -3.648 2.205 14.888 1.00 95.62 181 VAL A N 1
ATOM 1338 C CA . VAL A 1 181 ? -2.999 0.919 14.623 1.00 95.62 181 VAL A CA 1
ATOM 1339 C C . VAL A 1 181 ? -2.222 1.047 13.325 1.00 95.62 181 VAL A C 1
ATOM 1341 O O . VAL A 1 181 ? -2.778 1.454 12.309 1.00 95.62 181 VAL A O 1
ATOM 1344 N N . TYR A 1 182 ? -0.944 0.699 13.363 1.00 94.88 182 TYR A N 1
ATOM 1345 C CA . TYR A 1 182 ? -0.055 0.706 12.214 1.00 94.88 182 TYR A CA 1
ATOM 1346 C C . TYR A 1 182 ? 0.320 -0.720 11.833 1.00 94.88 182 TYR A C 1
ATOM 1348 O O . TYR A 1 182 ? 0.576 -1.553 12.702 1.00 94.88 182 TYR A O 1
ATOM 1356 N N . VAL A 1 183 ? 0.388 -0.971 10.531 1.00 93.06 183 VAL A N 1
ATOM 1357 C CA . VAL A 1 183 ? 1.043 -2.138 9.953 1.00 93.06 183 VAL A CA 1
ATOM 1358 C C . VAL A 1 183 ? 2.487 -1.745 9.675 1.00 93.06 183 VAL A C 1
ATOM 1360 O O . VAL A 1 183 ? 2.773 -0.943 8.780 1.00 93.06 183 VAL A O 1
ATOM 1363 N N . ASP A 1 184 ? 3.397 -2.289 10.471 1.00 90.56 184 ASP A N 1
ATOM 1364 C CA . ASP A 1 184 ? 4.827 -2.180 10.222 1.00 90.56 184 ASP A CA 1
ATOM 1365 C C . ASP A 1 184 ? 5.212 -3.311 9.265 1.00 90.56 184 ASP A C 1
ATOM 1367 O O . ASP A 1 184 ? 4.941 -4.474 9.548 1.00 90.56 184 ASP A O 1
ATOM 1371 N N . CYS A 1 185 ? 5.822 -2.976 8.129 1.00 87.94 185 CYS A N 1
ATOM 1372 C CA . CYS A 1 185 ? 6.328 -3.931 7.149 1.00 87.94 185 CYS A CA 1
ATOM 1373 C C . CYS A 1 185 ? 7.801 -3.628 6.895 1.00 87.94 185 CYS A C 1
ATOM 1375 O O . CYS A 1 185 ? 8.145 -2.586 6.332 1.00 87.94 185 CYS A O 1
ATOM 1377 N N . LEU A 1 186 ? 8.678 -4.528 7.336 1.00 86.81 186 LEU A N 1
ATOM 1378 C CA . LEU A 1 186 ? 10.125 -4.339 7.298 1.00 86.81 186 LEU A CA 1
ATOM 1379 C C . LEU A 1 186 ? 10.735 -5.220 6.202 1.00 86.81 186 LEU A C 1
ATOM 1381 O O . LEU A 1 186 ? 10.811 -6.438 6.379 1.00 86.81 186 LEU A O 1
ATOM 1385 N N . PRO A 1 187 ? 11.184 -4.632 5.076 1.00 87.00 187 PRO A N 1
ATOM 1386 C CA . PRO A 1 187 ? 11.784 -5.393 3.992 1.00 87.00 187 PRO A CA 1
ATOM 1387 C C . PRO A 1 187 ? 13.070 -6.094 4.437 1.00 87.00 187 PRO A C 1
ATOM 1389 O O . PRO A 1 187 ? 13.940 -5.482 5.060 1.00 87.00 187 PRO A O 1
ATOM 1392 N N . ARG A 1 188 ? 13.216 -7.365 4.056 1.00 87.25 188 ARG A N 1
ATOM 1393 C CA . ARG A 1 188 ? 14.409 -8.191 4.310 1.00 87.25 188 ARG A CA 1
ATOM 1394 C C . ARG A 1 188 ? 15.184 -8.519 3.048 1.00 87.25 188 ARG A C 1
ATOM 1396 O O . ARG A 1 188 ? 16.415 -8.545 3.056 1.00 87.25 188 ARG A O 1
ATOM 1403 N N . LYS A 1 189 ? 14.457 -8.779 1.965 1.00 89.88 189 LYS A N 1
ATOM 1404 C CA . LYS A 1 189 ? 15.021 -9.257 0.707 1.00 89.88 189 LYS A CA 1
ATOM 1405 C C . LYS A 1 189 ? 14.253 -8.671 -0.465 1.00 89.88 189 LYS A C 1
ATOM 1407 O O . LYS A 1 189 ? 13.027 -8.636 -0.440 1.00 89.88 189 LYS A O 1
ATOM 1412 N N . VAL A 1 190 ? 14.984 -8.246 -1.488 1.00 91.00 190 VAL A N 1
ATOM 1413 C CA . VAL A 1 190 ? 14.441 -7.796 -2.771 1.00 91.00 190 VAL A CA 1
ATOM 1414 C C . VAL A 1 190 ? 15.060 -8.644 -3.876 1.00 91.00 190 VAL A C 1
ATOM 1416 O O . VAL A 1 190 ? 16.285 -8.761 -3.948 1.00 91.00 190 VAL A O 1
ATOM 1419 N N . THR A 1 191 ? 14.232 -9.218 -4.741 1.00 91.94 191 THR A N 1
ATOM 1420 C CA . THR A 1 191 ? 14.659 -10.050 -5.870 1.00 91.94 191 THR A CA 1
ATOM 1421 C C . THR A 1 191 ? 14.016 -9.542 -7.156 1.00 91.94 191 THR A C 1
ATOM 1423 O O . THR A 1 191 ? 12.822 -9.267 -7.175 1.00 91.94 191 THR A O 1
ATOM 1426 N N . TYR A 1 192 ? 14.808 -9.397 -8.218 1.00 91.31 192 TYR A N 1
ATOM 1427 C CA . TYR A 1 192 ? 14.332 -9.052 -9.560 1.00 91.31 192 TYR A CA 1
ATOM 1428 C C . TYR A 1 192 ? 15.298 -9.598 -10.613 1.00 91.31 192 TYR A C 1
ATOM 1430 O O . TYR A 1 192 ? 16.506 -9.346 -10.567 1.00 91.31 192 TYR A O 1
ATOM 1438 N N . GLY A 1 193 ? 14.777 -10.374 -11.565 1.00 87.00 193 GLY A N 1
ATOM 1439 C CA . GLY A 1 193 ? 15.604 -11.085 -12.542 1.00 87.00 193 GLY A CA 1
ATOM 1440 C C . GLY A 1 193 ? 16.700 -11.918 -11.847 1.00 87.00 193 GLY A C 1
ATOM 1441 O O . GLY A 1 193 ? 16.401 -12.634 -10.892 1.00 87.00 193 GLY A O 1
ATOM 1442 N N . PRO A 1 194 ? 17.977 -11.824 -12.266 1.00 87.88 194 PRO A N 1
ATOM 1443 C CA . PRO A 1 194 ? 19.079 -12.525 -11.602 1.00 87.88 194 PRO A CA 1
ATOM 1444 C C . PRO A 1 194 ? 19.572 -11.828 -10.321 1.00 87.88 194 PRO A C 1
ATOM 1446 O O . PRO A 1 194 ? 20.476 -12.333 -9.655 1.00 87.88 194 PRO A O 1
ATOM 1449 N N . VAL A 1 195 ? 19.042 -10.648 -9.980 1.00 89.12 195 VAL A N 1
ATOM 1450 C CA . VAL A 1 195 ? 19.527 -9.840 -8.860 1.00 89.12 195 VAL A CA 1
ATOM 1451 C C . VAL A 1 195 ? 18.781 -10.204 -7.585 1.00 89.12 195 VAL A C 1
ATOM 1453 O O . VAL A 1 195 ? 17.555 -10.242 -7.538 1.00 89.12 195 VAL A O 1
ATOM 1456 N N . THR A 1 196 ? 19.541 -10.418 -6.516 1.00 90.75 196 THR A N 1
ATOM 1457 C CA . THR A 1 196 ? 19.027 -10.523 -5.151 1.00 90.75 196 THR A CA 1
ATOM 1458 C C . THR A 1 196 ? 19.802 -9.564 -4.261 1.00 90.75 196 THR A C 1
ATOM 1460 O O . THR A 1 196 ? 21.031 -9.527 -4.294 1.00 90.75 196 THR A O 1
ATOM 1463 N N . VAL A 1 197 ? 19.077 -8.775 -3.475 1.00 87.69 197 VAL A N 1
ATOM 1464 C CA . VAL A 1 197 ? 19.629 -7.858 -2.479 1.00 87.69 197 VAL A CA 1
ATOM 1465 C C . VAL A 1 197 ? 19.025 -8.214 -1.127 1.00 87.69 197 VAL A C 1
ATOM 1467 O O . VAL A 1 197 ? 17.806 -8.284 -1.003 1.00 87.69 197 VAL A O 1
ATOM 1470 N N . ASP A 1 198 ? 19.864 -8.421 -0.118 1.00 87.56 198 ASP A N 1
ATOM 1471 C CA . ASP A 1 198 ? 19.455 -8.793 1.236 1.00 87.56 198 ASP A CA 1
ATOM 1472 C C . ASP A 1 198 ? 20.320 -8.114 2.320 1.00 87.56 198 ASP A C 1
ATOM 1474 O O . ASP A 1 198 ? 21.192 -7.271 2.052 1.00 87.56 198 ASP A O 1
ATOM 1478 N N . GLY A 1 199 ? 20.002 -8.421 3.579 1.00 79.31 199 GLY A N 1
ATOM 1479 C CA . GLY A 1 199 ? 20.726 -7.966 4.762 1.00 79.31 199 GLY A CA 1
ATOM 1480 C C . GLY A 1 199 ? 20.663 -6.453 4.978 1.00 79.31 199 GLY A C 1
ATOM 1481 O O . GLY A 1 199 ? 19.691 -5.776 4.635 1.00 79.31 199 GLY A O 1
ATOM 1482 N N . LYS A 1 200 ? 21.744 -5.884 5.530 1.00 78.38 200 LYS A N 1
ATOM 1483 C CA . LYS A 1 200 ? 21.788 -4.480 5.989 1.00 78.38 200 LYS A CA 1
ATOM 1484 C C . LYS A 1 200 ? 21.397 -3.456 4.924 1.00 78.38 200 LYS A C 1
ATOM 1486 O O . LYS A 1 200 ? 20.964 -2.363 5.280 1.00 78.38 200 LYS A O 1
ATOM 1491 N N . ARG A 1 201 ? 21.594 -3.752 3.635 1.00 76.50 201 ARG A N 1
ATOM 1492 C CA . ARG A 1 201 ? 21.260 -2.826 2.542 1.00 76.50 201 ARG A CA 1
ATOM 1493 C C . ARG A 1 201 ? 19.748 -2.657 2.393 1.00 76.50 201 ARG A C 1
ATOM 1495 O O . ARG A 1 201 ? 19.296 -1.537 2.162 1.00 76.50 201 ARG A O 1
ATOM 1502 N N . VAL A 1 202 ? 18.994 -3.740 2.562 1.00 79.69 202 VAL A N 1
ATOM 1503 C CA . VAL A 1 202 ? 17.531 -3.714 2.538 1.00 79.69 202 VAL A CA 1
ATOM 1504 C C . VAL A 1 202 ? 17.009 -3.157 3.863 1.00 79.69 202 VAL A C 1
ATOM 1506 O O . VAL A 1 202 ? 16.325 -2.133 3.857 1.00 79.69 202 VAL A O 1
ATOM 1509 N N . GLU A 1 203 ? 17.466 -3.719 4.987 1.00 71.06 203 GLU A N 1
ATOM 1510 C CA . GLU A 1 203 ? 17.026 -3.351 6.343 1.00 71.06 203 GLU A CA 1
ATOM 1511 C C . GLU A 1 203 ? 17.232 -1.862 6.670 1.00 71.06 203 GLU A C 1
ATOM 1513 O O . GLU A 1 203 ? 16.389 -1.225 7.298 1.00 71.06 203 GLU A O 1
ATOM 1518 N N . ARG A 1 204 ? 18.364 -1.268 6.263 1.00 68.25 204 ARG A N 1
ATOM 1519 C CA . ARG A 1 204 ? 18.696 0.120 6.634 1.00 68.25 204 ARG A CA 1
ATOM 1520 C C . ARG A 1 204 ? 18.112 1.167 5.695 1.00 68.25 204 ARG A C 1
ATOM 1522 O O . ARG A 1 204 ? 18.107 2.356 6.041 1.00 68.25 204 ARG A O 1
ATOM 1529 N N . GLY A 1 205 ? 17.696 0.813 4.482 1.00 58.56 205 GLY A N 1
ATOM 1530 C CA . GLY A 1 205 ? 17.641 1.877 3.490 1.00 58.56 205 GLY A CA 1
ATOM 1531 C C . GLY A 1 205 ? 17.220 1.557 2.080 1.00 58.56 205 GLY A C 1
ATOM 1532 O O . GLY A 1 205 ? 17.638 2.314 1.203 1.00 58.56 205 GLY A O 1
ATOM 1533 N N . TRP A 1 206 ? 16.352 0.575 1.839 1.00 75.25 206 TRP A N 1
ATOM 1534 C CA . TRP A 1 206 ? 15.595 0.616 0.588 1.00 75.25 206 TRP A CA 1
ATOM 1535 C C . TRP A 1 206 ? 14.607 1.797 0.626 1.00 75.25 206 TRP A C 1
ATOM 1537 O O . TRP A 1 206 ? 13.449 1.669 1.012 1.00 75.25 206 TRP A O 1
ATOM 1547 N N . LYS A 1 207 ? 15.118 3.004 0.342 1.00 75.25 207 LYS A N 1
ATOM 1548 C CA . LYS A 1 207 ? 14.456 4.285 0.642 1.00 75.25 207 LYS A CA 1
ATOM 1549 C C . LYS A 1 207 ? 13.087 4.406 -0.019 1.00 75.25 207 LYS A C 1
ATOM 1551 O O . LYS A 1 207 ? 12.174 4.914 0.620 1.00 75.25 207 LYS A O 1
ATOM 1556 N N . SER A 1 208 ? 12.960 3.939 -1.256 1.00 73.12 208 SER A N 1
ATOM 1557 C CA . SER A 1 208 ? 11.717 3.968 -2.031 1.00 73.12 208 SER A CA 1
ATOM 1558 C C . SER A 1 208 ? 10.605 3.133 -1.380 1.00 73.12 208 SER A C 1
ATOM 1560 O O . SER A 1 208 ? 9.467 3.585 -1.325 1.00 73.12 208 SER A O 1
ATOM 1562 N N . MET A 1 209 ? 10.947 2.011 -0.739 1.00 76.50 209 MET A N 1
ATOM 1563 C CA . MET A 1 209 ? 9.992 1.120 -0.063 1.00 76.50 209 MET A CA 1
ATOM 1564 C C . MET A 1 209 ? 9.552 1.615 1.319 1.00 76.50 209 MET A C 1
ATOM 1566 O O . MET A 1 209 ? 8.623 1.063 1.902 1.00 76.50 209 MET A O 1
ATOM 1570 N N . ARG A 1 210 ? 10.173 2.673 1.864 1.00 77.50 210 ARG A N 1
ATOM 1571 C CA . ARG A 1 210 ? 9.814 3.200 3.195 1.00 77.50 210 ARG A CA 1
ATOM 1572 C C . ARG A 1 210 ? 8.368 3.667 3.281 1.00 77.50 210 ARG A C 1
ATOM 1574 O O . ARG A 1 210 ? 7.815 3.674 4.372 1.00 77.50 210 ARG A O 1
ATOM 1581 N N . VAL A 1 211 ? 7.772 4.049 2.154 1.00 75.25 211 VAL A N 1
ATOM 1582 C CA . VAL A 1 211 ? 6.374 4.493 2.105 1.00 75.25 211 VAL A CA 1
ATOM 1583 C C . VAL A 1 211 ? 5.375 3.359 2.317 1.00 75.25 211 VAL A C 1
ATOM 1585 O O . VAL A 1 211 ? 4.222 3.653 2.578 1.00 75.25 211 VAL A O 1
ATOM 1588 N N . MET A 1 212 ? 5.807 2.097 2.225 1.00 81.94 212 MET A N 1
ATOM 1589 C CA . MET A 1 212 ? 4.980 0.911 2.481 1.00 81.94 212 MET A CA 1
ATOM 1590 C C . MET A 1 212 ? 5.164 0.355 3.900 1.00 81.94 212 MET A C 1
ATOM 1592 O O . MET A 1 212 ? 4.572 -0.665 4.240 1.00 81.94 212 MET A O 1
ATOM 1596 N N . ASN A 1 213 ? 5.986 1.014 4.723 1.00 87.31 213 ASN A N 1
ATOM 1597 C CA . ASN A 1 213 ? 6.197 0.669 6.122 1.00 87.31 213 ASN A CA 1
ATOM 1598 C C . ASN A 1 213 ? 5.435 1.638 7.037 1.00 87.31 213 ASN A C 1
ATOM 1600 O O . ASN A 1 213 ? 5.325 2.826 6.732 1.00 87.31 213 ASN A O 1
ATOM 1604 N N . ALA A 1 214 ? 5.000 1.141 8.195 1.00 89.56 214 ALA A N 1
ATOM 1605 C CA . ALA A 1 214 ? 4.330 1.900 9.243 1.00 89.56 214 ALA A CA 1
ATOM 1606 C C . ALA A 1 214 ? 3.094 2.651 8.731 1.00 89.56 214 ALA A C 1
ATOM 1608 O O . ALA A 1 214 ? 2.928 3.851 8.974 1.00 89.56 214 ALA A O 1
ATOM 1609 N N . LEU A 1 215 ? 2.236 1.930 8.010 1.00 93.94 215 LEU A N 1
ATOM 1610 C CA . LEU A 1 215 ? 0.987 2.445 7.464 1.00 93.94 215 LEU A CA 1
ATOM 1611 C C . LEU A 1 215 ? -0.135 2.305 8.491 1.00 93.94 215 LEU A C 1
ATOM 1613 O O . LEU A 1 215 ? -0.385 1.208 8.980 1.00 93.94 215 LEU A O 1
ATOM 1617 N N . ALA A 1 216 ? -0.820 3.396 8.821 1.00 95.56 216 ALA A N 1
ATOM 1618 C CA . ALA A 1 216 ? -1.986 3.348 9.695 1.00 95.56 216 ALA A CA 1
ATOM 1619 C C . ALA A 1 216 ? -3.152 2.651 8.987 1.00 95.56 216 ALA A C 1
ATOM 1621 O O . ALA A 1 216 ? -3.436 2.970 7.832 1.00 95.56 216 ALA A O 1
ATOM 1622 N N . VAL A 1 217 ? -3.838 1.734 9.667 1.00 96.25 217 VAL A N 1
ATOM 1623 C CA . VAL A 1 217 ? -5.080 1.128 9.171 1.00 96.25 217 VAL A CA 1
ATOM 1624 C C . VAL A 1 217 ? -6.215 2.110 9.440 1.00 96.25 217 VAL A C 1
ATOM 1626 O O . VAL A 1 217 ? -6.593 2.314 10.589 1.00 96.25 217 VAL A O 1
ATOM 1629 N N . GLU A 1 218 ? -6.726 2.739 8.385 1.00 95.88 218 GLU A N 1
ATOM 1630 C CA . GLU A 1 218 ? -7.839 3.694 8.477 1.00 95.88 218 GLU A CA 1
ATOM 1631 C C . GLU A 1 218 ? -9.188 3.000 8.348 1.00 95.88 218 GLU A C 1
ATOM 1633 O O . GLU A 1 218 ? -10.177 3.427 8.930 1.00 95.88 218 GLU A O 1
ATOM 1638 N N . TYR A 1 219 ? -9.230 1.948 7.533 1.00 96.38 219 TYR A N 1
ATOM 1639 C CA . TYR A 1 219 ? -10.412 1.133 7.330 1.00 96.38 219 TYR A CA 1
ATOM 1640 C C . TYR A 1 219 ? -10.010 -0.248 6.816 1.00 96.38 219 TYR A C 1
ATOM 1642 O O . TYR A 1 219 ? -9.138 -0.346 5.948 1.00 96.38 219 TYR A O 1
ATOM 1650 N N . ILE A 1 220 ? -10.670 -1.307 7.281 1.00 96.25 220 ILE A N 1
ATOM 1651 C CA . ILE A 1 220 ? -10.532 -2.647 6.696 1.00 96.25 220 ILE A CA 1
ATOM 1652 C C . ILE A 1 220 ? -11.811 -3.489 6.788 1.00 96.25 220 ILE A C 1
ATOM 1654 O O . ILE A 1 220 ? -12.447 -3.592 7.839 1.00 96.25 220 ILE A O 1
ATOM 1658 N N . ASP A 1 221 ? -12.168 -4.142 5.687 1.00 94.38 221 ASP A N 1
ATOM 1659 C CA . ASP A 1 221 ? -13.156 -5.221 5.632 1.00 94.38 221 ASP A CA 1
ATOM 1660 C C . ASP A 1 221 ? -12.667 -6.378 4.742 1.00 94.38 221 ASP A C 1
ATOM 1662 O O . ASP A 1 221 ? -11.497 -6.431 4.365 1.00 94.38 221 ASP A O 1
ATOM 1666 N N . ASP A 1 222 ? -13.557 -7.316 4.417 1.00 92.38 222 ASP A N 1
ATOM 1667 C CA . ASP A 1 222 ? -13.241 -8.511 3.625 1.00 92.38 222 ASP A CA 1
ATOM 1668 C C . ASP A 1 222 ? -12.850 -8.217 2.167 1.00 92.38 222 ASP A C 1
ATOM 1670 O O . ASP A 1 222 ? -12.340 -9.094 1.474 1.00 92.38 222 ASP A O 1
ATOM 1674 N N . SER A 1 223 ? -13.105 -7.006 1.674 1.00 92.19 223 SER A N 1
ATOM 1675 C CA . SER A 1 223 ? -12.974 -6.639 0.261 1.00 92.19 223 SER A CA 1
ATOM 1676 C C . SER A 1 223 ? -12.000 -5.494 0.021 1.00 92.19 223 SER A C 1
ATOM 1678 O O . SER A 1 223 ? -11.338 -5.452 -1.020 1.00 92.19 223 SER A O 1
ATOM 1680 N N . VAL A 1 224 ? -11.898 -4.560 0.965 1.00 94.50 224 VAL A N 1
ATOM 1681 C CA . VAL A 1 224 ? -11.097 -3.352 0.821 1.00 94.50 224 VAL A CA 1
ATOM 1682 C C . VAL A 1 224 ? -10.395 -3.014 2.122 1.00 94.50 224 VAL A C 1
ATOM 1684 O O . VAL A 1 224 ? -10.935 -3.155 3.219 1.00 94.50 224 VAL A O 1
ATOM 1687 N N . ARG A 1 225 ? -9.187 -2.480 1.987 1.00 95.38 225 ARG A N 1
ATOM 1688 C CA . ARG A 1 225 ? -8.502 -1.802 3.082 1.00 95.38 225 ARG A CA 1
ATOM 1689 C C . ARG A 1 225 ? -7.963 -0.464 2.616 1.00 95.38 225 ARG A C 1
ATOM 1691 O O . ARG A 1 225 ? -7.401 -0.348 1.524 1.00 95.38 225 ARG A O 1
ATOM 1698 N N . VAL A 1 226 ? -8.130 0.533 3.468 1.00 96.69 226 VAL A N 1
ATOM 1699 C CA . VAL A 1 226 ? -7.581 1.872 3.309 1.00 96.69 226 VAL A CA 1
ATOM 1700 C C . VAL A 1 226 ? -6.521 2.044 4.378 1.00 96.69 226 VAL A C 1
ATOM 1702 O O . VAL A 1 226 ? -6.774 1.868 5.570 1.00 96.69 226 VAL A O 1
ATOM 1705 N N . MET A 1 227 ? -5.319 2.381 3.940 1.00 96.19 227 MET A N 1
ATOM 1706 C CA . MET A 1 227 ? -4.199 2.662 4.813 1.00 96.19 227 MET A CA 1
ATOM 1707 C C . MET A 1 227 ? -3.658 4.063 4.557 1.00 96.19 227 MET A C 1
ATOM 1709 O O . MET A 1 227 ? -3.742 4.583 3.444 1.00 96.19 227 MET A O 1
ATOM 1713 N N . GLN A 1 228 ? -3.079 4.671 5.585 1.00 94.38 228 GLN A N 1
ATOM 1714 C CA . GLN A 1 228 ? -2.517 6.011 5.522 1.00 94.38 228 GLN A CA 1
ATOM 1715 C C . GLN A 1 228 ? -1.057 6.008 5.981 1.00 94.38 228 GLN A C 1
ATOM 1717 O O . GLN A 1 228 ? -0.731 5.623 7.101 1.00 94.38 228 GLN A O 1
ATOM 1722 N N . GLY A 1 229 ? -0.171 6.487 5.112 1.00 91.12 229 GLY A N 1
ATOM 1723 C CA . GLY A 1 229 ? 1.170 6.925 5.493 1.00 91.12 229 GLY A CA 1
ATOM 1724 C C . GLY A 1 229 ? 1.165 8.399 5.904 1.00 91.12 229 GLY A C 1
ATOM 1725 O O . GLY A 1 229 ? 0.134 9.062 5.884 1.00 91.12 229 GLY A O 1
ATOM 1726 N N . THR A 1 230 ? 2.330 8.970 6.210 1.00 84.38 230 THR A N 1
ATOM 1727 C CA . THR A 1 230 ? 2.434 10.356 6.712 1.00 84.38 230 THR A CA 1
ATOM 1728 C C . THR A 1 230 ? 1.743 11.401 5.829 1.00 84.38 230 THR A C 1
ATOM 1730 O O . THR A 1 230 ? 1.196 12.376 6.337 1.00 84.38 230 THR A O 1
ATOM 1733 N N . THR A 1 231 ? 1.782 11.222 4.507 1.00 82.81 231 THR A N 1
ATOM 1734 C CA . THR A 1 231 ? 1.258 12.197 3.535 1.00 82.81 231 THR A CA 1
ATOM 1735 C C . THR A 1 231 ? 0.434 11.558 2.421 1.00 82.81 231 THR A C 1
ATOM 1737 O O . THR A 1 231 ? 0.179 12.216 1.416 1.00 82.81 231 THR A O 1
ATOM 1740 N N . ALA A 1 232 ? 0.089 10.273 2.530 1.00 90.56 232 ALA A N 1
ATOM 1741 C CA . ALA A 1 232 ? -0.512 9.543 1.421 1.00 90.56 232 ALA A CA 1
ATOM 1742 C C . ALA A 1 232 ? -1.498 8.473 1.877 1.00 90.56 232 ALA A C 1
ATOM 1744 O O . ALA A 1 232 ? -1.312 7.867 2.931 1.00 90.56 232 ALA A O 1
ATOM 1745 N N . TYR A 1 233 ? -2.501 8.216 1.042 1.00 93.38 233 TYR A N 1
ATOM 1746 C CA . TYR A 1 233 ? -3.399 7.075 1.170 1.00 93.38 233 TYR A CA 1
ATOM 1747 C C . TYR A 1 233 ? -2.981 5.934 0.250 1.00 93.38 233 TYR A C 1
ATOM 1749 O O . TYR A 1 233 ? -2.401 6.144 -0.818 1.00 93.38 233 TYR A O 1
ATOM 1757 N N . PHE A 1 234 ? -3.318 4.725 0.675 1.00 94.50 234 PHE A N 1
ATOM 1758 C CA . PHE A 1 234 ? -3.119 3.483 -0.050 1.00 94.50 234 PHE A CA 1
ATOM 1759 C C . PHE A 1 234 ? -4.397 2.667 0.070 1.00 94.50 234 PHE A C 1
ATOM 1761 O O . PHE A 1 234 ? -4.839 2.365 1.177 1.00 94.50 234 PHE A O 1
ATOM 1768 N N . VAL A 1 235 ? -4.995 2.318 -1.060 1.00 95.44 235 VAL A N 1
ATOM 1769 C CA . VAL A 1 235 ? -6.228 1.535 -1.105 1.00 95.44 235 VAL A CA 1
ATOM 1770 C C . VAL A 1 235 ? -5.925 0.217 -1.779 1.00 95.44 235 VAL A C 1
ATOM 1772 O O . VAL A 1 235 ? -5.431 0.199 -2.906 1.00 95.44 235 VAL A O 1
ATOM 1775 N N . PHE A 1 236 ? -6.238 -0.877 -1.096 1.00 95.00 236 PHE A N 1
ATOM 1776 C CA . PHE A 1 236 ? -6.073 -2.218 -1.634 1.00 95.00 236 PHE A CA 1
ATOM 1777 C C . PHE A 1 236 ? -7.411 -2.932 -1.715 1.00 95.00 236 PHE A C 1
ATOM 1779 O O . PHE A 1 236 ? -8.247 -2.785 -0.823 1.00 95.00 236 PHE A O 1
ATOM 1786 N N . ARG A 1 237 ? -7.569 -3.743 -2.758 1.00 94.81 237 ARG A N 1
ATOM 1787 C CA . ARG A 1 237 ? -8.670 -4.690 -2.929 1.00 94.81 237 ARG A CA 1
ATOM 1788 C C . ARG A 1 237 ? -8.179 -6.092 -2.591 1.00 94.81 237 ARG A C 1
ATOM 1790 O O . ARG A 1 237 ? -7.052 -6.440 -2.938 1.00 94.81 237 ARG A O 1
ATOM 1797 N N . LYS A 1 238 ? -8.996 -6.886 -1.907 1.00 93.25 238 LYS A N 1
ATOM 1798 C CA . LYS A 1 238 ? -8.664 -8.286 -1.636 1.00 93.25 238 LYS A CA 1
ATOM 1799 C C . LYS A 1 238 ? -8.799 -9.081 -2.937 1.00 93.25 238 LYS A C 1
ATOM 1801 O O . LYS A 1 238 ? -9.825 -8.995 -3.610 1.00 93.25 238 LYS A O 1
ATOM 1806 N N . VAL A 1 239 ? -7.752 -9.813 -3.302 1.00 89.69 239 VAL A N 1
ATOM 1807 C CA . VAL A 1 239 ? -7.762 -10.754 -4.427 1.00 89.69 239 VAL A CA 1
ATOM 1808 C C . VAL A 1 239 ? -8.312 -12.066 -3.882 1.00 89.69 239 VAL A C 1
ATOM 1810 O O . VAL A 1 239 ? -7.819 -12.562 -2.869 1.00 89.69 239 VAL A O 1
ATOM 1813 N N . THR A 1 240 ? -9.394 -12.548 -4.491 1.00 67.50 240 THR A N 1
ATOM 1814 C CA . THR A 1 240 ? -10.126 -13.746 -4.049 1.00 67.50 240 THR A CA 1
ATOM 1815 C C . THR A 1 240 ? -9.348 -15.022 -4.335 1.00 67.50 240 THR A C 1
ATOM 1817 O O . THR A 1 240 ? -8.719 -15.088 -5.415 1.00 67.50 240 THR A O 1
#

pLDDT: mean 79.68, std 18.31, range [38.06, 96.69]